Protein AF-A0A673ITE8-F1 (afdb_monomer)

InterPro domains:
  IPR023214 HAD superfamily [G3DSA:3.40.50.1000] (119-229)
  IPR029044 Nucleotide-diphospho-sugar transferases [G3DSA:3.90.550.10] (1-118)
  IPR029044 Nucleotide-diphospho-sugar transferases [SSF53448] (2-114)
  IPR050793 CMP-NeuNAc synthase [PTHR21485] (1-228)

Sequence (258 aa):
HHIREALQMITEQGCDYVFSVVRRHQFRWEEVDKKDCKNPTSLNIDVAHRPRRQDWHGELYENGSFYFSTRTALESSLKQLGKIAYYEMLPEYSVDIDVDIDWPVAEQRVLRFGYFGREENAAVRLFLCKVSGCVTNGQIFTSVSGEDHVAINARDVAGIQMLQRENIEVFLISNVNEPLSKGLLEKVAQLTGCGLQFGEQQNGFEMEQLMKEKKLCWDEVAFMGENVIKTSPGVPPVLHILYVSFIGHTQVRSCSLY

Foldseek 3Di:
DLVVVQVCCVPPVVFQKEFEKEFDADWDWDDDDPVPPDDIDTDPDDPVCGDDPVRDRGDIDGQPLDMDGDPVCVVVVVPDGDHYYYDYDYVLLRADCPDPVSVVVVVVSCVPPFDQDPDPQQAQQEEEEEVAVTQFVNDWDADPVRDTDTDGDPQVLVVLVLCVVVNRAYEYEYEPPHPDDPVVQVVSCVSSVHHYDYHPDLECVVVVVVCVVVVHALSNYAYEDDPSHPYDPPRPDHLYDPDDDDPDDPDPRRTRSD

Solvent-accessible surface area (backbone atoms only — not comparable to full-atom values): 15749 Å² total; per-residue (Å²): 105,63,64,60,56,56,46,42,40,38,78,73,66,63,29,31,34,39,38,33,24,28,71,42,82,75,87,46,64,50,89,64,58,90,83,50,96,59,82,68,49,60,74,76,59,54,82,91,65,67,70,56,75,90,75,47,92,54,46,80,38,78,47,82,70,48,76,47,64,38,70,69,23,54,75,51,71,60,72,62,67,81,39,74,50,74,43,81,45,62,61,81,81,52,68,77,76,88,50,83,81,31,47,67,58,48,51,53,36,42,78,74,71,46,54,69,71,94,57,86,68,56,68,60,43,35,39,39,32,27,39,77,62,59,58,23,83,60,57,74,48,68,44,97,88,69,51,76,42,74,57,68,56,71,67,57,42,52,40,49,46,51,42,45,75,72,65,21,45,46,35,36,39,43,55,75,83,52,89,67,53,69,71,55,52,51,48,52,22,60,76,44,73,35,44,77,44,74,38,87,56,79,49,33,62,64,57,54,48,52,31,61,77,70,70,55,58,64,70,25,34,36,39,33,61,80,97,53,74,49,58,60,95,85,67,74,85,55,48,73,39,92,74,87,80,82,70,98,64,99,66,89,67,77,68,60,87,110

Secondary structure (DSSP, 8-state):
-HHHHHHHHHHTT--SEEEEEEEE-PPPB----TTS--PPPBSS--STT---GGG---EEEEEEEEEEE-HHHHHTTT-S-S-EEEEEEPGGG-----SGGGHHHHHHHHHHHSB--SS-PPPP-EEEEETBTTTB-S--EE-TTS-EE--B-HHHHHHHHHHHHTT-EEEEEEETT-SS-HHHHHHHHHHHT-EEEEESSSBTHHHHHHHHHHT--GGGEEEESSS--BPPTTPPPPEEES-----S-------B--

pLDDT: mean 79.51, std 18.87, range [25.12, 96.69]

Organism: NCBI:txid307959

Radius of gyration: 22.92 Å; Cα contacts (8 Å, |Δi|>4): 372; chains: 1; bounding box: 53×50×67 Å

Nearest PDB structures (foldseek):
  1qwj-assembly2_D  TM=9.224E-01  e=1.583E-12  Mus musculus
  4nav-assembly1_D  TM=8.741E-01  e=6.169E-08  Xanthomonas campestris pv. campestris str. ATCC 33913
  3mn1-assembly1_D  TM=8.551E-01  e=1.764E-07  Pseudomonas savastanoi pv. phaseolicola 1448A
  3mmz-assembly1_D-2  TM=8.660E-01  e=3.941E-07  Streptomyces avermitilis MA-4680 = NBRC 14893
  3mmz-assembly1_A  TM=8.346E-01  e=3.705E-07  Streptomyces avermitilis MA-4680 = NBRC 14893

Mean predicted aligned error: 11.46 Å

Structure (mmCIF, N/CA/C/O backbone):
data_AF-A0A673ITE8-F1
#
_entry.id   AF-A0A673ITE8-F1
#
loop_
_atom_site.group_PDB
_atom_site.id
_atom_site.type_symbol
_atom_site.label_atom_id
_atom_site.label_alt_id
_atom_site.label_comp_id
_atom_site.label_asym_id
_atom_site.label_entity_id
_atom_site.label_seq_id
_atom_site.pdbx_PDB_ins_code
_atom_site.Cartn_x
_atom_site.Cartn_y
_atom_site.Cartn_z
_atom_site.occupancy
_atom_site.B_iso_or_equiv
_atom_site.auth_seq_id
_atom_site.auth_comp_id
_atom_site.auth_asym_id
_atom_site.auth_atom_id
_atom_site.pdbx_PDB_model_num
ATOM 1 N N . HIS A 1 1 ? -5.525 -12.551 -9.963 1.00 76.25 1 HIS A N 1
ATOM 2 C CA . HIS A 1 1 ? -4.831 -13.627 -10.704 1.00 76.25 1 HIS A CA 1
ATOM 3 C C . HIS A 1 1 ? -3.324 -13.427 -10.598 1.00 76.25 1 HIS A C 1
ATOM 5 O O . HIS A 1 1 ? -2.665 -14.379 -10.204 1.00 76.25 1 HIS A O 1
ATOM 11 N N . HIS A 1 2 ? -2.833 -12.189 -10.749 1.00 86.81 2 HIS A N 1
ATOM 12 C CA . HIS A 1 2 ? -1.442 -11.783 -10.489 1.00 86.81 2 HIS A CA 1
ATOM 13 C C . HIS A 1 2 ? -0.826 -12.401 -9.220 1.00 86.81 2 HIS A C 1
ATOM 15 O O . HIS A 1 2 ? 0.139 -13.149 -9.300 1.00 86.81 2 HIS A O 1
ATOM 21 N N . ILE A 1 3 ? -1.459 -12.192 -8.059 1.00 87.12 3 ILE A N 1
ATOM 22 C CA . ILE A 1 3 ? -1.013 -12.722 -6.754 1.00 87.12 3 ILE A CA 1
ATOM 23 C C . ILE A 1 3 ? -0.839 -14.244 -6.757 1.00 87.12 3 ILE A C 1
ATOM 25 O O . ILE A 1 3 ? 0.110 -14.761 -6.179 1.00 87.12 3 ILE A O 1
ATOM 29 N N . ARG A 1 4 ? -1.741 -14.983 -7.412 1.00 87.69 4 ARG A N 1
ATOM 30 C CA . ARG A 1 4 ? -1.665 -16.448 -7.452 1.00 87.69 4 ARG A CA 1
ATOM 31 C C . ARG A 1 4 ? -0.467 -16.907 -8.275 1.00 87.69 4 ARG A C 1
ATOM 33 O O . ARG A 1 4 ? 0.253 -17.795 -7.840 1.00 87.69 4 ARG A O 1
ATOM 40 N N . GLU A 1 5 ? -0.261 -16.303 -9.437 1.00 91.56 5 GLU A N 1
ATOM 41 C CA . GLU A 1 5 ? 0.852 -16.646 -10.325 1.00 91.56 5 GLU A CA 1
ATOM 42 C C . GLU A 1 5 ? 2.196 -16.261 -9.697 1.00 91.56 5 GLU A C 1
ATOM 44 O O . GLU A 1 5 ? 3.121 -17.069 -9.669 1.00 91.56 5 GLU A O 1
ATOM 49 N N . ALA A 1 6 ? 2.284 -15.077 -9.086 1.00 89.38 6 ALA A N 1
ATOM 50 C CA . ALA A 1 6 ? 3.462 -14.668 -8.332 1.00 89.38 6 ALA A CA 1
ATOM 51 C C . ALA A 1 6 ? 3.737 -15.590 -7.128 1.00 89.38 6 ALA A C 1
ATOM 53 O O . ALA A 1 6 ? 4.895 -15.871 -6.818 1.00 89.38 6 ALA A O 1
ATOM 54 N N . LEU A 1 7 ? 2.694 -16.119 -6.476 1.00 89.75 7 LEU A N 1
ATOM 55 C CA . LEU A 1 7 ? 2.853 -17.068 -5.373 1.00 89.75 7 LEU A CA 1
ATOM 56 C C . LEU A 1 7 ? 3.456 -18.384 -5.873 1.00 89.75 7 LEU A C 1
ATOM 58 O O . LEU A 1 7 ? 4.386 -18.892 -5.252 1.00 89.75 7 LEU A O 1
ATOM 62 N N . GLN A 1 8 ? 2.998 -18.886 -7.025 1.00 93.69 8 GLN A N 1
ATOM 63 C CA . GLN A 1 8 ? 3.566 -20.079 -7.664 1.00 93.69 8 GLN A CA 1
ATOM 64 C C . GLN A 1 8 ? 5.053 -19.908 -7.993 1.00 93.69 8 GLN A C 1
ATOM 66 O O . GLN A 1 8 ? 5.827 -20.857 -7.871 1.00 93.69 8 GLN A O 1
ATOM 71 N N . MET A 1 9 ? 5.495 -18.700 -8.353 1.00 93.25 9 MET A N 1
ATOM 72 C CA . MET A 1 9 ? 6.919 -18.432 -8.580 1.00 93.25 9 MET A CA 1
ATOM 73 C C . MET A 1 9 ? 7.763 -18.690 -7.323 1.00 93.25 9 MET A C 1
ATOM 75 O O . MET A 1 9 ? 8.860 -19.238 -7.424 1.00 93.25 9 MET A O 1
ATOM 79 N N . ILE A 1 10 ? 7.250 -18.366 -6.135 1.00 90.69 10 ILE A N 1
ATOM 80 C CA . ILE A 1 10 ? 7.931 -18.692 -4.876 1.00 90.69 10 ILE A CA 1
ATOM 81 C C . ILE A 1 10 ? 7.753 -20.170 -4.518 1.00 90.69 10 ILE A C 1
ATOM 83 O O . ILE A 1 10 ? 8.736 -20.863 -4.265 1.00 90.69 10 ILE A O 1
ATOM 87 N N . THR A 1 11 ? 6.517 -20.673 -4.501 1.00 90.06 11 THR A N 1
ATOM 88 C CA . THR A 1 11 ? 6.212 -21.993 -3.924 1.00 90.06 11 THR A CA 1
ATOM 89 C C . THR A 1 11 ? 6.594 -23.164 -4.823 1.00 90.06 11 THR A C 1
ATOM 91 O O . THR A 1 11 ? 6.929 -24.229 -4.316 1.00 90.06 11 THR A O 1
ATOM 94 N N . GLU A 1 12 ? 6.538 -22.989 -6.144 1.00 93.88 12 GLU A N 1
ATOM 95 C CA . GLU A 1 12 ? 6.768 -24.057 -7.127 1.00 93.88 12 GLU A CA 1
ATOM 96 C C . GLU A 1 12 ? 8.070 -23.846 -7.911 1.00 93.88 12 GLU A C 1
ATOM 98 O O . GLU A 1 12 ? 8.769 -24.809 -8.219 1.00 93.88 12 GLU A O 1
ATOM 103 N N . GLN A 1 13 ? 8.430 -22.593 -8.222 1.00 92.88 13 GLN A N 1
ATOM 104 C CA . GLN A 1 13 ? 9.615 -22.280 -9.039 1.00 92.88 13 GLN A CA 1
ATOM 105 C C . GLN A 1 13 ? 10.866 -21.930 -8.217 1.00 92.88 13 GLN A C 1
ATOM 107 O O . GLN A 1 13 ? 11.908 -21.610 -8.809 1.00 92.88 13 GLN A O 1
ATOM 112 N N . GLY A 1 14 ? 10.769 -21.978 -6.884 1.00 91.19 14 GLY A N 1
ATOM 113 C CA . GLY A 1 14 ? 11.882 -21.781 -5.954 1.00 91.19 14 GLY A CA 1
ATOM 114 C C . GLY A 1 14 ? 12.483 -20.376 -5.979 1.00 91.19 14 GLY A C 1
ATOM 115 O O . GLY A 1 14 ? 13.691 -20.237 -5.802 1.00 91.19 14 GLY A O 1
ATOM 116 N N . CYS A 1 15 ? 11.688 -19.345 -6.280 1.00 93.50 15 CYS A N 1
ATOM 117 C CA . CYS A 1 15 ? 12.135 -17.959 -6.155 1.00 93.50 15 CYS A CA 1
ATOM 118 C C . CYS A 1 15 ? 12.169 -17.532 -4.681 1.00 93.50 15 CYS A C 1
ATOM 120 O O . CYS A 1 15 ? 11.213 -17.758 -3.943 1.00 93.50 15 CYS A O 1
ATOM 122 N N . ASP A 1 16 ? 13.241 -16.854 -4.279 1.00 91.69 16 ASP A N 1
ATOM 123 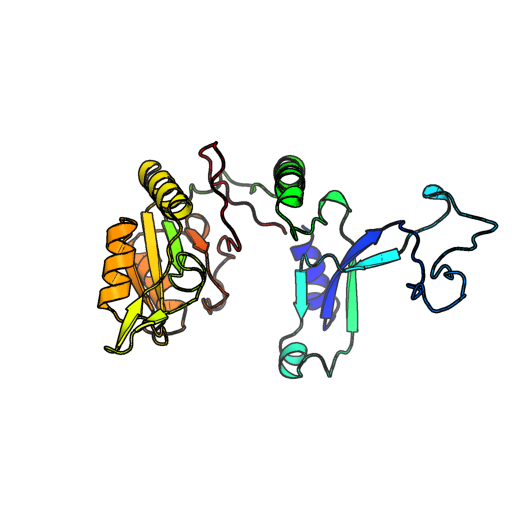C CA . ASP A 1 16 ? 13.395 -16.286 -2.938 1.00 91.69 16 ASP A CA 1
ATOM 124 C C . ASP A 1 16 ? 12.761 -14.903 -2.818 1.00 91.69 16 ASP A C 1
ATOM 126 O O . ASP A 1 16 ? 12.336 -14.517 -1.731 1.00 91.69 16 ASP A O 1
ATOM 130 N N . TYR A 1 17 ? 12.704 -14.166 -3.930 1.00 92.56 17 TYR A N 1
ATOM 131 C CA . TYR A 1 17 ? 12.141 -12.823 -3.997 1.00 92.56 17 TYR A CA 1
ATOM 132 C C . TYR A 1 17 ? 11.457 -12.585 -5.344 1.00 92.56 17 TYR A C 1
ATOM 134 O O . TYR A 1 17 ? 12.057 -12.807 -6.400 1.00 92.56 17 TYR A O 1
ATOM 142 N N . VAL A 1 18 ? 10.202 -12.139 -5.308 1.00 94.75 18 VAL A N 1
ATOM 143 C CA . VAL A 1 18 ? 9.407 -11.798 -6.492 1.00 94.75 18 VAL A CA 1
ATOM 144 C C . VAL A 1 18 ? 8.777 -10.431 -6.293 1.00 94.75 18 VAL A C 1
ATOM 146 O O . VAL A 1 18 ? 8.105 -10.211 -5.291 1.00 94.75 18 VAL A O 1
ATOM 149 N N . PHE A 1 19 ? 8.963 -9.525 -7.247 1.00 93.38 19 PHE A N 1
ATOM 150 C CA . PHE A 1 19 ? 8.387 -8.180 -7.204 1.00 93.38 19 PHE A CA 1
ATOM 151 C C . PHE A 1 19 ? 7.613 -7.874 -8.483 1.00 93.38 19 PHE A C 1
ATOM 153 O O . PHE A 1 19 ? 7.919 -8.395 -9.560 1.00 93.38 19 PHE A O 1
ATOM 160 N N . SER A 1 20 ? 6.574 -7.058 -8.361 1.00 93.75 20 SER A N 1
ATOM 161 C CA . SER A 1 20 ? 5.750 -6.668 -9.495 1.00 93.75 20 SER A CA 1
ATOM 162 C C . SER A 1 20 ? 6.393 -5.531 -10.291 1.00 93.75 20 SER A C 1
ATOM 164 O O . SER A 1 20 ? 6.971 -4.592 -9.739 1.00 93.75 20 SER A O 1
ATOM 166 N N . VAL A 1 21 ? 6.286 -5.613 -11.615 1.00 96.44 21 VAL A N 1
ATOM 167 C CA . VAL A 1 21 ? 6.779 -4.588 -12.538 1.00 96.44 21 VAL A CA 1
ATOM 168 C C . VAL A 1 21 ? 5.738 -4.262 -13.597 1.00 96.44 21 VAL A C 1
ATOM 170 O O . VAL A 1 21 ? 4.887 -5.078 -13.933 1.00 96.44 21 VAL A O 1
ATOM 173 N N . VAL A 1 22 ? 5.846 -3.079 -14.184 1.00 95.81 22 VAL A N 1
ATOM 174 C CA . VAL A 1 22 ? 5.082 -2.636 -15.345 1.00 95.81 22 VAL A CA 1
ATOM 175 C C . VAL A 1 22 ? 6.034 -2.245 -16.466 1.00 95.81 22 VAL A C 1
ATOM 177 O O . VAL A 1 22 ? 7.072 -1.616 -16.250 1.00 95.81 22 VAL A O 1
ATOM 180 N N . ARG A 1 23 ? 5.660 -2.565 -17.701 1.00 96.50 23 ARG A N 1
ATOM 181 C CA . ARG A 1 23 ? 6.419 -2.153 -18.879 1.00 96.50 23 ARG A CA 1
ATOM 182 C C . ARG A 1 23 ? 6.036 -0.748 -19.326 1.00 96.50 23 ARG A C 1
ATOM 184 O O . ARG A 1 23 ? 4.902 -0.477 -19.736 1.00 96.50 23 ARG A O 1
ATOM 191 N N . ARG A 1 24 ? 7.002 0.169 -19.303 1.00 93.94 24 ARG A N 1
ATOM 192 C CA . ARG A 1 24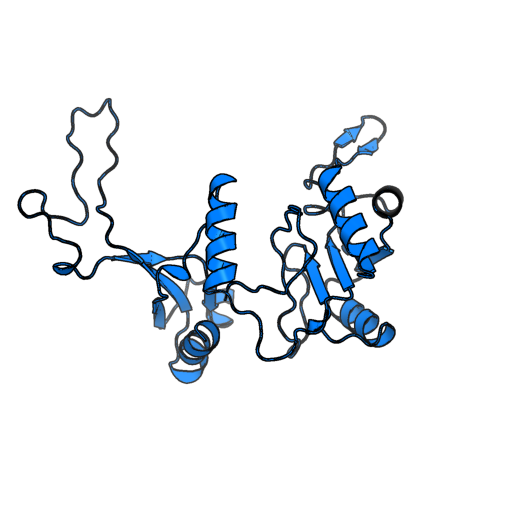 ? 6.844 1.557 -19.760 1.00 93.94 24 ARG A CA 1
ATOM 193 C C . ARG A 1 24 ? 7.725 1.812 -20.975 1.00 93.94 24 ARG A C 1
ATOM 195 O O . ARG A 1 24 ? 8.748 1.176 -21.178 1.00 93.94 24 ARG A O 1
ATOM 202 N N . HIS A 1 25 ? 7.287 2.750 -21.807 1.00 93.75 25 HIS A N 1
ATOM 203 C CA . HIS A 1 25 ? 8.022 3.178 -23.001 1.00 93.75 25 HIS A CA 1
ATOM 204 C C . HIS A 1 25 ? 8.338 4.672 -22.883 1.00 93.75 25 HIS A C 1
ATOM 206 O O . HIS A 1 25 ? 8.006 5.467 -23.761 1.00 93.75 25 HIS A O 1
ATOM 212 N N . GLN A 1 26 ? 8.866 5.059 -21.724 1.00 92.81 26 GLN A N 1
ATOM 213 C CA . GLN A 1 26 ? 9.276 6.426 -21.430 1.00 92.81 26 GLN A CA 1
ATOM 214 C C . GLN A 1 26 ? 10.756 6.594 -21.767 1.00 92.81 26 GLN A C 1
ATOM 216 O O . GLN A 1 26 ? 11.553 5.672 -21.600 1.00 92.81 26 GLN A O 1
ATOM 221 N N . PHE A 1 27 ? 11.121 7.783 -22.233 1.00 94.00 27 PHE A N 1
ATOM 222 C CA . PHE A 1 27 ? 12.511 8.107 -22.524 1.00 94.00 27 PHE A CA 1
ATOM 223 C C . PHE A 1 27 ? 13.151 8.739 -21.304 1.00 94.00 27 PHE A C 1
ATOM 225 O O . PHE A 1 27 ? 12.650 9.733 -20.777 1.00 94.00 27 PHE A O 1
ATOM 232 N N . ARG A 1 28 ? 14.243 8.133 -20.853 1.00 94.44 28 ARG A N 1
ATOM 233 C CA . ARG A 1 28 ? 14.966 8.546 -19.660 1.00 94.44 28 ARG A CA 1
ATOM 234 C C . ARG A 1 28 ? 16.102 9.473 -20.059 1.00 94.44 28 ARG A C 1
ATOM 236 O O . ARG A 1 28 ? 16.843 9.181 -20.997 1.00 94.44 28 ARG A O 1
ATOM 243 N N . TRP A 1 29 ? 16.243 10.560 -19.319 1.00 95.06 29 TRP A N 1
ATOM 244 C CA . TRP A 1 29 ? 17.286 11.555 -19.515 1.00 95.06 29 TRP A CA 1
ATOM 245 C C . TRP A 1 29 ? 18.016 11.781 -18.201 1.00 95.06 29 TRP A C 1
ATOM 247 O O . TRP A 1 29 ? 17.421 11.675 -17.130 1.00 95.06 29 TRP A O 1
ATOM 257 N N . GLU A 1 30 ? 19.306 12.058 -18.300 1.00 94.56 30 GLU A N 1
ATOM 258 C CA . GLU A 1 30 ? 20.125 12.506 -17.185 1.00 94.56 30 GLU A CA 1
ATOM 259 C C . GLU A 1 30 ? 19.622 13.862 -16.671 1.00 94.56 30 GLU A C 1
ATOM 261 O O . GLU A 1 30 ? 19.329 14.769 -17.455 1.00 94.56 30 GLU A O 1
ATOM 266 N N . GLU A 1 31 ? 19.540 14.001 -15.351 1.00 94.06 31 GLU A N 1
ATOM 267 C CA . GLU A 1 31 ? 19.317 15.292 -14.711 1.00 94.06 31 GLU A CA 1
ATOM 268 C C . GLU A 1 31 ? 20.611 16.114 -14.759 1.00 94.06 31 GLU A C 1
ATOM 270 O O . GLU A 1 31 ? 21.683 15.621 -14.412 1.00 94.06 31 GLU A O 1
ATOM 275 N N . VAL A 1 32 ? 20.519 17.369 -15.196 1.00 92.88 32 VAL A N 1
ATOM 276 C CA . VAL A 1 32 ? 21.661 18.288 -15.272 1.00 92.88 32 VAL A CA 1
ATOM 277 C C . VAL A 1 32 ? 21.381 19.529 -14.430 1.00 92.88 32 VAL A C 1
ATOM 279 O O . VAL A 1 32 ? 20.303 20.122 -14.534 1.00 92.88 32 VAL A O 1
ATOM 282 N N . ASP A 1 33 ? 22.344 19.937 -13.597 1.00 90.69 33 ASP A N 1
ATOM 283 C CA . ASP A 1 33 ? 22.265 21.229 -12.911 1.00 90.69 33 ASP A CA 1
ATOM 284 C C . ASP A 1 33 ? 22.363 22.336 -13.968 1.00 90.69 33 ASP A C 1
ATOM 286 O O . ASP A 1 33 ? 23.207 22.297 -14.858 1.00 90.69 33 ASP A O 1
ATOM 290 N N . LYS A 1 34 ? 21.524 23.368 -13.858 1.00 84.19 34 LYS A N 1
ATOM 291 C CA . LYS A 1 34 ? 21.576 24.546 -14.737 1.00 84.19 34 LYS A CA 1
ATOM 292 C C . LYS A 1 34 ? 22.932 25.260 -14.698 1.00 84.19 34 LYS A C 1
ATOM 294 O O . LYS A 1 34 ? 23.230 26.030 -15.607 1.00 84.19 34 LYS A O 1
ATOM 299 N N . LYS A 1 35 ? 23.710 25.068 -13.630 1.00 88.56 35 LYS A N 1
ATOM 300 C CA . LYS A 1 35 ? 25.072 25.601 -13.482 1.00 88.56 35 LYS A CA 1
ATOM 301 C C . LYS A 1 35 ? 26.104 24.797 -14.261 1.00 88.56 35 LYS A C 1
ATOM 303 O O . LYS A 1 35 ? 27.119 25.361 -14.665 1.00 88.56 35 LYS A O 1
ATOM 308 N N . ASP A 1 36 ? 25.844 23.514 -14.478 1.00 79.56 36 ASP A N 1
ATOM 309 C CA . ASP A 1 36 ? 26.671 22.690 -15.335 1.00 79.56 36 ASP A CA 1
ATOM 310 C C . ASP A 1 36 ? 26.283 23.005 -16.779 1.00 79.56 36 ASP A C 1
ATOM 312 O O . ASP A 1 36 ? 25.188 22.693 -17.238 1.00 79.56 36 ASP A O 1
ATOM 316 N N . CYS A 1 37 ? 27.178 23.659 -17.523 1.00 82.88 37 CYS A N 1
ATOM 317 C CA . CYS A 1 37 ? 27.020 23.947 -18.954 1.00 82.88 37 CYS A CA 1
ATOM 318 C C . CYS A 1 37 ? 27.101 22.663 -19.812 1.00 82.88 37 CYS A C 1
ATOM 320 O O . CYS A 1 37 ? 27.844 22.604 -20.793 1.00 82.88 37 CYS A O 1
ATOM 322 N N . LYS A 1 38 ? 26.382 21.608 -19.420 1.00 90.56 38 LYS A N 1
ATOM 323 C CA . LYS A 1 38 ? 26.354 20.283 -20.033 1.00 90.56 38 LYS A CA 1
ATOM 324 C C . LYS A 1 38 ? 24.960 20.022 -20.603 1.00 90.56 38 LYS A C 1
ATOM 326 O O . LYS A 1 38 ? 23.948 20.303 -19.970 1.00 90.56 38 LYS A O 1
ATOM 331 N N . ASN A 1 39 ? 24.911 19.434 -21.795 1.00 89.94 39 ASN A N 1
ATOM 332 C CA . ASN A 1 39 ? 23.661 18.933 -22.362 1.00 89.94 39 ASN A CA 1
ATOM 333 C C . ASN A 1 39 ? 23.250 17.618 -21.672 1.00 89.94 39 ASN A C 1
ATOM 335 O O . ASN A 1 39 ? 24.124 16.776 -21.436 1.00 89.94 39 ASN A O 1
ATOM 339 N N . PRO A 1 40 ? 21.951 17.397 -21.395 1.00 92.50 40 PRO A N 1
ATOM 340 C CA . PRO A 1 40 ? 21.485 16.135 -20.833 1.00 92.50 40 PRO A CA 1
ATOM 341 C C . PRO A 1 40 ? 21.724 14.991 -21.819 1.00 92.50 40 PRO A C 1
ATOM 343 O O . PRO A 1 40 ? 21.541 15.140 -23.031 1.00 92.50 40 PRO A O 1
ATOM 346 N N . THR A 1 41 ? 22.120 13.837 -21.292 1.00 93.12 41 THR A N 1
ATOM 347 C CA . THR A 1 41 ? 22.298 12.616 -22.081 1.00 93.12 41 THR A CA 1
ATOM 348 C C . THR A 1 41 ? 21.089 11.701 -21.923 1.00 93.12 41 THR A C 1
ATOM 350 O O . THR A 1 41 ? 20.492 11.615 -20.849 1.00 93.12 41 THR A O 1
ATOM 353 N N . SER A 1 42 ? 20.673 11.044 -23.007 1.00 93.88 42 SER A N 1
ATOM 354 C CA . SER A 1 42 ? 19.623 10.031 -22.942 1.00 93.88 42 SER A CA 1
ATOM 355 C C . SER A 1 42 ? 20.179 8.736 -22.356 1.00 93.88 42 SER A C 1
ATOM 357 O O . SER A 1 42 ? 21.271 8.299 -22.708 1.00 93.88 42 SER A O 1
ATOM 359 N N . LEU A 1 43 ? 19.410 8.099 -21.475 1.00 93.31 43 LEU A N 1
ATOM 360 C CA . LEU A 1 43 ? 19.817 6.858 -20.810 1.00 93.31 43 LEU A CA 1
ATOM 361 C C . LEU A 1 43 ? 19.391 5.604 -21.583 1.00 93.31 43 LEU A C 1
ATOM 363 O O . LEU A 1 43 ? 20.028 4.566 -21.445 1.00 93.31 43 LEU A O 1
ATOM 367 N N . ASN A 1 44 ? 18.317 5.681 -22.374 1.00 92.81 44 ASN A N 1
ATOM 368 C CA . ASN A 1 44 ? 17.707 4.505 -23.006 1.00 92.81 44 ASN A CA 1
ATOM 369 C C . ASN A 1 44 ? 17.298 4.704 -24.476 1.00 92.81 44 ASN A C 1
ATOM 371 O O . ASN A 1 44 ? 16.581 3.871 -25.029 1.00 92.81 44 ASN A O 1
ATOM 375 N N . ILE A 1 45 ? 17.752 5.785 -25.123 1.00 92.12 45 ILE A N 1
ATOM 376 C CA . ILE A 1 45 ? 17.521 6.019 -26.556 1.00 92.12 45 ILE A CA 1
ATOM 377 C C . ILE A 1 45 ? 18.740 6.556 -27.282 1.00 92.12 45 ILE A C 1
ATOM 379 O O . ILE A 1 45 ? 19.508 7.343 -26.732 1.00 92.12 45 ILE A O 1
ATOM 383 N N . ASP A 1 46 ? 18.823 6.210 -28.564 1.00 90.69 46 ASP A N 1
ATOM 384 C CA . ASP A 1 46 ? 19.541 7.003 -29.552 1.00 90.69 46 ASP A CA 1
ATOM 385 C C . ASP A 1 46 ? 18.649 8.173 -29.997 1.00 90.69 46 ASP A C 1
ATOM 387 O O . ASP A 1 46 ? 17.558 7.982 -30.539 1.00 90.69 46 ASP A O 1
ATOM 391 N N . VAL A 1 47 ? 19.112 9.399 -29.753 1.00 90.25 47 VAL A N 1
ATOM 392 C CA . VAL A 1 47 ? 18.389 10.630 -30.101 1.00 90.25 47 VAL A CA 1
ATOM 393 C C . VAL A 1 47 ? 18.258 10.793 -31.616 1.00 90.25 47 VAL A C 1
ATOM 395 O O . VAL A 1 47 ? 17.237 11.296 -32.086 1.00 90.25 47 VAL A O 1
ATOM 398 N N . ALA A 1 48 ? 19.255 10.345 -32.385 1.00 92.94 48 ALA A N 1
ATOM 399 C CA . ALA A 1 48 ? 19.238 10.443 -33.843 1.00 92.94 48 ALA A CA 1
ATOM 400 C C . ALA A 1 48 ? 18.218 9.481 -34.472 1.00 92.94 48 ALA A C 1
ATOM 402 O O . ALA A 1 48 ? 17.648 9.780 -35.520 1.00 92.94 48 ALA A O 1
ATOM 403 N N . HIS A 1 49 ? 17.936 8.361 -33.802 1.00 91.69 49 HIS A N 1
ATOM 404 C CA . HIS A 1 49 ? 17.028 7.318 -34.274 1.00 91.69 49 HIS A CA 1
ATOM 405 C C . HIS A 1 49 ? 15.968 6.997 -33.222 1.00 91.69 49 HIS A C 1
ATOM 407 O O . HIS A 1 49 ? 15.824 5.855 -32.786 1.00 91.69 49 HIS A O 1
ATOM 413 N N . ARG A 1 50 ? 15.212 8.020 -32.807 1.00 91.88 50 ARG A N 1
ATOM 414 C CA . ARG A 1 50 ? 14.167 7.878 -31.786 1.00 91.88 50 ARG A CA 1
ATOM 415 C C . ARG A 1 50 ? 13.135 6.816 -32.210 1.00 91.88 50 ARG A C 1
ATOM 417 O O . ARG A 1 50 ? 12.364 7.075 -33.140 1.00 91.88 50 ARG A O 1
ATOM 424 N N . PRO A 1 51 ? 13.056 5.661 -31.522 1.00 91.06 51 PRO A N 1
ATOM 425 C CA . PRO A 1 51 ? 12.161 4.583 -31.924 1.00 91.06 51 PRO A CA 1
ATOM 426 C C . PRO A 1 51 ? 10.698 4.962 -31.668 1.00 91.06 51 PRO A C 1
ATOM 428 O O . PRO A 1 51 ? 10.378 5.677 -30.709 1.00 91.06 51 PRO A O 1
ATOM 431 N N . ARG A 1 52 ? 9.776 4.466 -32.504 1.00 91.50 52 ARG A N 1
ATOM 432 C CA . ARG A 1 52 ? 8.350 4.481 -32.145 1.00 91.50 52 ARG A CA 1
ATOM 433 C C . ARG A 1 52 ? 8.113 3.438 -31.059 1.00 91.50 52 ARG A C 1
ATOM 435 O O . ARG A 1 52 ? 8.893 2.506 -30.888 1.00 91.50 52 ARG A O 1
ATOM 442 N N . ARG A 1 53 ? 6.981 3.546 -30.364 1.00 88.38 53 ARG A N 1
ATOM 443 C CA . ARG A 1 53 ? 6.606 2.586 -29.317 1.00 88.38 53 ARG A CA 1
ATOM 444 C C . ARG A 1 53 ? 6.572 1.140 -29.828 1.00 88.38 53 ARG A C 1
ATOM 446 O O . ARG A 1 53 ? 6.900 0.238 -29.081 1.00 88.38 53 ARG A O 1
ATOM 453 N N . GLN A 1 54 ? 6.172 0.925 -31.080 1.00 93.31 54 GLN A N 1
ATOM 454 C CA . GLN A 1 54 ? 6.093 -0.406 -31.687 1.00 93.31 54 GLN A CA 1
ATOM 455 C C . GLN A 1 54 ? 7.468 -0.995 -32.025 1.00 93.31 54 GLN A C 1
ATOM 457 O O . GLN A 1 54 ? 7.585 -2.207 -32.165 1.00 93.31 54 GLN A O 1
ATOM 462 N N . ASP A 1 55 ? 8.488 -0.146 -32.156 1.00 91.88 55 ASP A N 1
ATOM 463 C CA . ASP A 1 55 ? 9.832 -0.543 -32.579 1.00 91.88 55 ASP A CA 1
ATOM 464 C C . ASP A 1 55 ? 10.746 -0.850 -31.372 1.00 91.88 55 ASP A C 1
ATOM 466 O O . ASP A 1 55 ? 11.925 -1.148 -31.544 1.00 91.88 55 ASP A O 1
ATOM 470 N N . TRP A 1 56 ? 10.223 -0.759 -30.142 1.00 90.69 56 TRP A N 1
ATOM 471 C CA . TRP A 1 56 ? 10.980 -0.940 -28.905 1.00 90.69 56 TRP A CA 1
ATOM 472 C C . TRP A 1 56 ? 10.154 -1.667 -27.841 1.00 90.69 56 TRP A C 1
ATOM 474 O O . TRP A 1 56 ? 9.013 -1.308 -27.578 1.00 90.69 56 TRP A O 1
ATOM 484 N N . HIS A 1 57 ? 10.760 -2.653 -27.176 1.00 90.88 57 HIS A N 1
ATOM 485 C CA . HIS A 1 57 ? 10.113 -3.453 -26.131 1.00 90.88 57 HIS A CA 1
ATOM 486 C C . HIS A 1 57 ? 9.859 -2.706 -24.808 1.00 90.88 57 HIS A C 1
ATOM 488 O O . HIS A 1 57 ? 9.261 -3.283 -23.903 1.00 90.88 57 HIS A O 1
ATOM 494 N N . GLY A 1 58 ? 10.313 -1.463 -24.648 1.00 93.44 58 GLY A N 1
ATOM 495 C CA . GLY A 1 58 ? 10.174 -0.732 -23.388 1.00 93.44 58 GLY A CA 1
ATOM 496 C C . GLY A 1 58 ? 11.109 -1.232 -22.279 1.00 93.44 58 GLY A C 1
ATOM 497 O O . GLY A 1 58 ? 11.894 -2.163 -22.456 1.00 93.44 58 GLY A O 1
ATOM 498 N N . GLU A 1 59 ? 10.988 -0.610 -21.113 1.00 95.38 59 GLU A N 1
ATOM 499 C CA . GLU A 1 59 ? 11.713 -0.941 -19.884 1.00 95.38 59 GLU A CA 1
ATOM 500 C C . GLU A 1 59 ? 10.742 -1.363 -18.779 1.00 95.38 59 GLU A C 1
ATOM 502 O O . GLU A 1 59 ? 9.573 -0.965 -18.771 1.00 95.38 59 GLU A O 1
ATOM 507 N N . LEU A 1 60 ? 11.236 -2.183 -17.852 1.00 96.62 60 LEU A N 1
ATOM 508 C CA . LEU A 1 60 ? 10.493 -2.630 -16.679 1.00 96.62 60 LEU A CA 1
ATOM 509 C C . LEU A 1 60 ? 10.706 -1.651 -15.527 1.00 96.62 60 LEU A C 1
ATOM 511 O O . LEU A 1 60 ? 11.840 -1.313 -15.199 1.00 96.62 60 LEU A O 1
ATOM 515 N N . TYR A 1 61 ? 9.605 -1.233 -14.918 1.00 94.81 61 TYR A N 1
ATOM 516 C CA . TYR A 1 61 ? 9.577 -0.369 -13.747 1.00 94.81 61 TYR A CA 1
ATOM 517 C C . TYR A 1 61 ? 8.849 -1.100 -12.637 1.00 94.81 61 TYR A C 1
ATOM 519 O O . TYR A 1 61 ? 7.765 -1.624 -12.872 1.00 94.81 61 TYR A O 1
ATOM 527 N N . GLU A 1 62 ? 9.422 -1.131 -11.443 1.00 93.31 62 GLU A N 1
ATOM 528 C CA . GLU A 1 62 ? 8.687 -1.576 -10.264 1.00 93.31 62 GLU A CA 1
ATOM 529 C C . GLU A 1 62 ? 7.429 -0.714 -10.091 1.00 93.31 62 GLU A C 1
ATOM 531 O O . GLU A 1 62 ? 7.473 0.494 -10.318 1.00 93.31 62 GLU A O 1
ATOM 536 N N . ASN A 1 63 ? 6.296 -1.339 -9.772 1.00 88.19 63 ASN A N 1
ATOM 537 C CA . ASN A 1 63 ? 5.000 -0.654 -9.677 1.00 88.19 63 ASN A CA 1
ATOM 538 C C . ASN A 1 63 ? 4.346 -0.771 -8.293 1.00 88.19 63 ASN A C 1
ATOM 540 O O . ASN A 1 63 ? 3.149 -0.523 -8.174 1.00 88.19 63 ASN A O 1
ATOM 544 N N . GLY A 1 64 ? 5.086 -1.249 -7.289 1.00 85.50 64 GLY A N 1
ATOM 545 C CA . GLY A 1 64 ? 4.645 -1.283 -5.892 1.00 85.50 64 GLY A CA 1
ATOM 546 C C . GLY A 1 64 ? 3.436 -2.171 -5.580 1.00 85.50 64 GLY A C 1
ATOM 547 O O . GLY A 1 64 ? 2.971 -2.163 -4.445 1.00 85.50 64 GLY A O 1
ATOM 548 N N . SER A 1 65 ? 2.909 -2.933 -6.545 1.00 85.88 65 SER A N 1
ATOM 549 C CA . SER A 1 65 ? 1.670 -3.696 -6.347 1.00 85.88 65 SER A CA 1
ATOM 550 C C . SER A 1 65 ? 1.845 -4.865 -5.380 1.00 85.88 65 SER A C 1
ATOM 552 O O . SER A 1 65 ? 0.979 -5.091 -4.539 1.00 85.88 65 SER A O 1
ATOM 554 N N . PHE A 1 66 ? 2.950 -5.612 -5.467 1.00 85.88 66 PHE A N 1
ATOM 555 C CA . PHE A 1 66 ? 3.283 -6.630 -4.472 1.00 85.88 66 PHE A CA 1
ATOM 556 C C . PHE A 1 66 ? 4.767 -7.000 -4.455 1.00 85.88 66 PHE A C 1
ATOM 558 O O . PHE A 1 66 ? 5.491 -6.894 -5.447 1.00 85.88 66 PHE A O 1
ATOM 565 N N . TYR A 1 67 ? 5.166 -7.553 -3.309 1.00 88.88 67 TYR A N 1
ATOM 566 C CA . TYR A 1 67 ? 6.469 -8.156 -3.075 1.00 88.88 67 TYR A CA 1
ATOM 567 C C . TYR A 1 67 ? 6.272 -9.461 -2.318 1.00 88.88 67 TYR A C 1
ATOM 569 O O . TYR A 1 67 ? 5.652 -9.485 -1.253 1.00 88.88 67 TYR A O 1
ATOM 577 N N . PHE A 1 68 ? 6.824 -10.544 -2.844 1.00 88.94 68 PHE A N 1
ATOM 578 C CA . PHE A 1 68 ? 6.913 -11.814 -2.148 1.00 88.94 68 PHE A CA 1
ATOM 579 C C . PHE A 1 68 ? 8.357 -12.121 -1.812 1.00 88.94 68 PHE A C 1
ATOM 581 O O . PHE A 1 68 ? 9.261 -11.917 -2.616 1.00 88.94 68 PHE A O 1
ATOM 588 N N . SER A 1 69 ? 8.555 -12.633 -0.605 1.00 87.50 69 SER A N 1
ATOM 589 C CA . SER A 1 69 ? 9.853 -13.053 -0.108 1.00 87.50 69 SER A CA 1
ATOM 590 C C . SER A 1 69 ? 9.687 -14.324 0.705 1.00 87.50 69 SER A C 1
ATOM 592 O O . SER A 1 69 ? 8.685 -14.492 1.410 1.00 87.50 69 SER A O 1
ATOM 594 N N . THR A 1 70 ? 10.661 -15.224 0.628 1.00 86.06 70 THR A N 1
ATOM 595 C CA . THR A 1 70 ? 10.725 -16.333 1.578 1.00 86.06 70 THR A CA 1
ATOM 596 C C . THR A 1 70 ? 11.042 -15.796 2.971 1.00 86.06 70 THR A C 1
ATOM 598 O O . THR A 1 70 ? 11.701 -14.769 3.150 1.00 86.06 70 THR A O 1
ATOM 601 N N . ARG A 1 71 ? 10.591 -16.513 4.004 1.00 84.00 71 ARG A N 1
ATOM 602 C CA . ARG A 1 71 ? 10.866 -16.132 5.395 1.00 84.00 71 ARG A CA 1
ATOM 60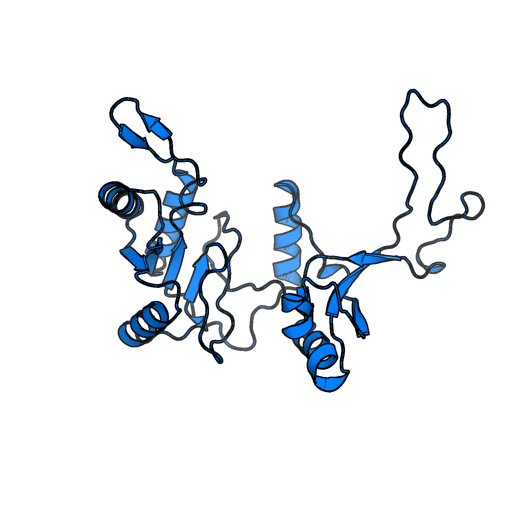3 C C . ARG A 1 71 ? 12.367 -15.978 5.652 1.00 84.00 71 ARG A C 1
ATOM 605 O O . ARG A 1 71 ? 12.789 -14.987 6.235 1.00 84.00 71 ARG A O 1
ATOM 612 N N . THR A 1 72 ? 13.157 -16.937 5.176 1.00 83.69 72 THR A N 1
ATOM 613 C CA . THR A 1 72 ? 14.615 -16.951 5.328 1.00 83.69 72 THR A CA 1
ATOM 614 C C . THR A 1 72 ? 15.267 -15.741 4.660 1.00 83.69 72 THR A C 1
ATOM 616 O O . THR A 1 72 ? 16.124 -15.096 5.266 1.00 83.69 72 THR A O 1
ATOM 619 N N . ALA A 1 73 ? 14.825 -15.378 3.450 1.00 83.81 73 ALA A N 1
ATOM 620 C CA . ALA A 1 73 ? 15.299 -14.180 2.766 1.00 83.81 73 ALA A CA 1
ATOM 621 C C . ALA A 1 73 ? 14.998 -12.916 3.584 1.00 83.81 73 ALA A C 1
ATOM 623 O O . ALA A 1 73 ? 15.896 -12.100 3.804 1.00 83.81 73 ALA A O 1
ATOM 624 N N . LEU A 1 74 ? 13.774 -12.776 4.100 1.00 81.00 74 LEU A N 1
ATOM 625 C CA . LEU A 1 74 ? 13.379 -11.627 4.914 1.00 81.00 74 LEU A CA 1
ATOM 626 C C . LEU A 1 74 ? 14.157 -11.543 6.240 1.00 81.00 74 LEU A C 1
ATOM 628 O O . LEU A 1 74 ? 14.645 -10.472 6.593 1.00 81.00 74 LEU A O 1
ATOM 632 N N . GLU A 1 75 ? 14.338 -12.663 6.944 1.00 81.50 75 GLU A N 1
ATOM 633 C CA . GLU A 1 75 ? 15.114 -12.741 8.194 1.00 81.50 75 GLU A CA 1
ATOM 634 C C . GLU A 1 75 ? 16.593 -12.379 7.974 1.00 81.50 75 GLU A C 1
ATOM 636 O O . GLU A 1 75 ? 17.219 -11.752 8.829 1.00 81.50 75 GLU A O 1
ATOM 641 N N . SER A 1 76 ? 17.137 -12.663 6.786 1.00 82.88 76 SER A N 1
ATOM 642 C CA . SER A 1 76 ? 18.475 -12.213 6.375 1.00 82.88 76 SER A CA 1
ATOM 643 C C . SER A 1 76 ? 18.544 -10.729 5.972 1.00 82.88 76 SER A C 1
ATOM 645 O O . SER A 1 76 ? 19.584 -10.264 5.500 1.00 82.88 76 SER A O 1
ATOM 647 N N . SER A 1 77 ? 17.454 -9.968 6.135 1.00 84.19 77 SER A N 1
ATOM 648 C CA . SER A 1 77 ? 17.306 -8.596 5.626 1.00 84.19 77 SER A CA 1
ATOM 649 C C . SER A 1 77 ? 17.509 -8.499 4.109 1.00 84.19 77 SER A C 1
ATOM 651 O O . SER A 1 77 ? 18.125 -7.549 3.630 1.00 84.19 77 SER A O 1
ATOM 653 N N . LEU A 1 78 ? 17.055 -9.514 3.362 1.00 84.50 78 LEU A N 1
ATOM 654 C CA . LEU A 1 78 ? 17.218 -9.647 1.907 1.00 84.50 78 LEU A CA 1
ATOM 655 C C . LEU A 1 78 ? 18.686 -9.629 1.434 1.00 84.50 78 LEU A C 1
ATOM 657 O O . LEU A 1 78 ? 18.963 -9.397 0.261 1.00 84.50 78 LEU A O 1
ATOM 661 N N . LYS A 1 79 ? 19.649 -9.881 2.330 1.00 81.44 79 LYS A N 1
ATOM 662 C CA . LYS A 1 79 ? 21.081 -9.924 1.983 1.00 81.44 79 LYS A CA 1
ATOM 663 C C . LYS A 1 79 ? 21.478 -11.244 1.333 1.00 81.44 79 LYS A C 1
ATOM 665 O O . LYS A 1 79 ? 22.483 -11.299 0.631 1.00 81.44 79 LYS A O 1
ATOM 670 N N . GLN A 1 80 ? 20.719 -12.305 1.598 1.00 79.56 80 GLN A N 1
ATOM 671 C CA . GLN A 1 80 ? 20.938 -13.634 1.042 1.00 79.56 80 GLN A CA 1
ATOM 672 C C . GLN A 1 80 ? 19.738 -14.006 0.177 1.00 79.56 80 GLN A C 1
ATOM 674 O O . GLN A 1 80 ? 18.792 -14.640 0.635 1.00 79.56 80 GLN A O 1
ATOM 679 N N . LEU A 1 81 ? 19.781 -13.559 -1.075 1.00 85.69 81 LEU A N 1
ATOM 680 C CA . LEU A 1 81 ? 18.810 -13.921 -2.099 1.00 85.69 81 LEU A CA 1
ATOM 681 C C . LEU A 1 81 ? 19.473 -14.900 -3.061 1.00 85.69 81 LEU A C 1
ATOM 683 O O . LEU A 1 81 ? 20.526 -14.597 -3.621 1.00 85.69 81 LEU A O 1
ATOM 687 N N . GLY A 1 82 ? 18.867 -16.068 -3.248 1.00 87.62 82 GLY A N 1
ATOM 688 C CA . GLY A 1 82 ? 19.220 -16.977 -4.325 1.00 87.62 82 GLY A CA 1
ATOM 689 C C . GLY A 1 82 ? 18.558 -16.513 -5.614 1.00 87.62 82 GLY A C 1
ATOM 690 O O . GLY A 1 82 ? 19.145 -15.765 -6.395 1.00 87.62 82 GLY A O 1
ATOM 691 N N . LYS A 1 83 ? 17.321 -16.954 -5.857 1.00 94.38 83 LYS A N 1
ATOM 692 C CA . LYS A 1 83 ? 16.621 -16.672 -7.118 1.00 94.38 83 LYS A CA 1
ATOM 693 C C . LYS A 1 83 ? 15.674 -15.481 -6.986 1.00 94.38 83 LYS A C 1
ATOM 695 O O . LYS A 1 83 ? 14.683 -15.544 -6.264 1.00 94.38 83 LYS A O 1
ATOM 700 N N . ILE A 1 84 ? 15.956 -14.425 -7.745 1.00 95.56 84 ILE A N 1
ATOM 701 C CA . ILE A 1 84 ? 15.113 -13.231 -7.857 1.00 95.56 84 ILE A CA 1
ATOM 702 C C . ILE A 1 84 ? 14.362 -13.276 -9.189 1.00 95.56 84 ILE A C 1
ATOM 704 O O . ILE A 1 84 ? 14.955 -13.583 -10.225 1.00 95.56 84 ILE A O 1
ATOM 708 N N . ALA A 1 85 ? 13.072 -12.955 -9.175 1.00 96.69 85 ALA A N 1
ATOM 709 C CA . ALA A 1 85 ? 12.265 -12.838 -10.383 1.00 96.69 85 ALA A CA 1
ATOM 710 C C . ALA A 1 85 ? 11.320 -11.630 -10.310 1.00 96.69 85 ALA A C 1
ATOM 712 O O . ALA A 1 85 ? 11.077 -11.085 -9.238 1.00 96.69 85 ALA A O 1
ATOM 713 N N . TYR A 1 86 ? 10.782 -11.217 -11.454 1.00 96.62 86 TYR A N 1
ATOM 714 C CA . TYR A 1 86 ? 9.742 -10.194 -11.523 1.00 96.62 86 TYR A CA 1
ATOM 715 C C . TYR A 1 86 ? 8.462 -10.776 -12.118 1.00 96.62 86 TYR A C 1
ATOM 717 O O . TYR A 1 86 ? 8.515 -11.709 -12.922 1.00 96.62 86 TYR A O 1
ATOM 725 N N . TYR A 1 87 ? 7.324 -10.196 -11.754 1.00 96.12 87 TYR A N 1
ATOM 726 C CA . TYR A 1 87 ? 6.036 -10.471 -12.381 1.00 96.12 87 TYR A CA 1
ATOM 727 C C . TYR A 1 87 ? 5.566 -9.224 -13.132 1.00 96.12 87 TYR A C 1
ATOM 729 O O . TYR A 1 87 ? 5.337 -8.178 -12.525 1.00 96.12 87 TYR A O 1
ATOM 737 N N . GLU A 1 88 ? 5.454 -9.315 -14.457 1.00 96.50 88 GLU A N 1
ATOM 738 C CA . GLU A 1 88 ? 5.017 -8.190 -15.285 1.00 96.50 88 GLU A CA 1
ATOM 739 C C . GLU A 1 88 ? 3.489 -8.067 -15.284 1.00 96.50 88 GLU A C 1
ATOM 741 O O . GLU A 1 88 ? 2.777 -8.967 -15.724 1.00 96.50 88 GLU A O 1
ATOM 746 N N . MET A 1 89 ? 2.992 -6.925 -14.814 1.00 93.19 89 MET A N 1
ATOM 747 C CA . MET A 1 89 ? 1.584 -6.549 -14.822 1.00 93.19 89 MET A CA 1
ATOM 748 C C . MET A 1 89 ? 1.278 -5.619 -15.996 1.00 93.19 89 MET A C 1
ATOM 750 O O . MET A 1 89 ? 2.112 -4.809 -16.422 1.00 93.19 89 MET A O 1
ATOM 754 N N . LEU A 1 90 ? 0.041 -5.691 -16.495 1.00 92.31 90 LEU A N 1
ATOM 755 C CA . LEU A 1 90 ? -0.422 -4.759 -17.519 1.00 92.31 90 LEU A CA 1
ATOM 756 C C . LEU A 1 90 ? -0.504 -3.318 -16.971 1.00 92.31 90 LEU A C 1
ATOM 758 O O . LEU A 1 90 ? -0.783 -3.122 -15.783 1.00 92.31 90 LEU A O 1
ATOM 762 N N . PRO A 1 91 ? -0.289 -2.287 -17.814 1.00 89.75 91 PRO A N 1
ATOM 763 C CA . PRO A 1 91 ? -0.222 -0.896 -17.367 1.00 89.75 91 PRO A CA 1
ATOM 764 C C . PRO A 1 91 ? -1.465 -0.373 -16.647 1.00 89.75 91 PRO A C 1
ATOM 766 O O . PRO A 1 91 ? -1.335 0.513 -15.803 1.00 89.75 91 PRO A O 1
ATOM 769 N N . GLU A 1 92 ? -2.650 -0.892 -16.965 1.00 87.94 92 GLU A N 1
ATOM 770 C CA . GLU A 1 92 ? -3.910 -0.549 -16.304 1.00 87.94 92 GLU A CA 1
ATOM 771 C C . GLU A 1 92 ? -3.888 -0.834 -14.799 1.00 87.94 92 GLU A C 1
ATOM 773 O O . GLU A 1 92 ? -4.455 -0.048 -14.039 1.00 87.94 92 GLU A O 1
ATOM 778 N N . TYR A 1 93 ? -3.152 -1.864 -14.369 1.00 85.38 93 TYR A N 1
ATOM 779 C CA . TYR A 1 93 ? -3.002 -2.262 -12.967 1.00 85.38 93 TYR A CA 1
ATOM 780 C C . TYR A 1 93 ? -1.891 -1.506 -12.222 1.00 85.38 93 TYR A C 1
ATOM 782 O O . TYR A 1 93 ? -1.693 -1.729 -11.036 1.00 85.38 93 TYR A O 1
ATOM 790 N N . SER A 1 94 ? -1.158 -0.611 -12.895 1.00 87.81 94 SER A N 1
ATOM 791 C CA . SER A 1 94 ? -0.080 0.185 -12.290 1.00 87.81 94 SER A CA 1
ATOM 792 C C . SER A 1 94 ? -0.488 1.653 -12.166 1.00 87.81 94 SER A C 1
ATOM 794 O O . SER A 1 94 ? -0.432 2.411 -13.151 1.00 87.81 94 SER A O 1
ATOM 796 N N . VAL A 1 95 ? -0.906 2.029 -10.956 1.00 85.12 95 VAL A N 1
ATOM 797 C CA . VAL A 1 95 ? -1.265 3.392 -10.540 1.00 85.12 95 VAL A CA 1
ATOM 798 C C . VAL A 1 95 ? -0.560 3.712 -9.239 1.00 85.12 95 VAL A C 1
ATOM 800 O O . VAL A 1 95 ? -0.789 3.015 -8.255 1.00 85.12 95 VAL A O 1
ATOM 803 N N . ASP A 1 96 ? 0.209 4.790 -9.243 1.00 83.31 96 ASP A N 1
ATOM 804 C CA . ASP A 1 96 ? 0.712 5.407 -8.021 1.00 83.31 96 ASP A CA 1
ATOM 805 C C . ASP A 1 96 ? -0.257 6.524 -7.611 1.00 83.31 96 ASP A C 1
ATOM 807 O O . ASP A 1 96 ? -0.862 7.175 -8.470 1.00 83.31 96 ASP A O 1
ATOM 811 N N . ILE A 1 97 ? -0.462 6.689 -6.305 1.00 82.31 97 ILE A N 1
ATOM 812 C CA . ILE A 1 97 ? -1.295 7.748 -5.727 1.00 82.31 97 ILE A CA 1
ATOM 813 C C . ILE A 1 97 ? -0.382 8.561 -4.816 1.00 82.31 97 ILE A C 1
ATOM 815 O O . ILE A 1 97 ? -0.280 8.277 -3.623 1.00 82.31 97 ILE A O 1
ATOM 819 N N . ASP A 1 98 ? 0.303 9.542 -5.395 1.00 82.12 98 ASP A N 1
ATOM 820 C CA . ASP A 1 98 ? 1.264 10.380 -4.675 1.00 82.12 98 ASP A CA 1
ATOM 821 C C . ASP A 1 98 ? 0.647 11.729 -4.294 1.00 82.12 98 ASP A C 1
ATOM 823 O O . ASP A 1 98 ? 0.991 12.324 -3.270 1.00 82.12 98 ASP A O 1
ATOM 827 N N . VAL A 1 99 ? -0.277 12.225 -5.120 1.00 82.06 99 VAL A N 1
ATOM 828 C CA . VAL A 1 99 ? -0.944 13.517 -4.950 1.00 82.06 99 VAL A CA 1
ATOM 829 C C . VAL A 1 99 ? -2.447 13.414 -5.205 1.00 82.06 99 VAL A C 1
ATOM 831 O O . VAL A 1 99 ? -2.935 12.510 -5.878 1.00 82.06 99 VAL A O 1
ATOM 834 N N . ASP A 1 100 ? -3.207 14.398 -4.722 1.00 79.12 100 ASP A N 1
ATOM 835 C CA . ASP A 1 100 ? -4.678 14.401 -4.794 1.00 79.12 100 ASP A CA 1
ATOM 836 C C . ASP A 1 100 ? -5.238 14.229 -6.220 1.00 79.12 100 ASP A C 1
ATOM 838 O O . ASP A 1 100 ? -6.321 13.672 -6.412 1.00 79.12 100 ASP A O 1
ATOM 842 N N . ILE A 1 101 ? -4.508 14.692 -7.241 1.00 85.12 101 ILE A N 1
ATOM 843 C CA . ILE A 1 101 ? -4.930 14.583 -8.646 1.00 85.12 101 ILE A CA 1
ATOM 844 C C . ILE A 1 101 ? -4.826 13.157 -9.207 1.00 85.12 101 ILE A C 1
ATOM 846 O O . ILE A 1 101 ? -5.415 12.885 -10.255 1.00 85.12 101 ILE A O 1
ATOM 850 N N . ASP A 1 102 ? -4.128 12.250 -8.523 1.00 83.56 102 ASP A N 1
ATOM 851 C CA . ASP A 1 102 ? -4.016 10.845 -8.921 1.00 83.56 102 ASP A CA 1
ATOM 852 C C . ASP A 1 102 ? -5.276 10.056 -8.545 1.00 83.56 102 ASP A C 1
ATOM 854 O O . ASP A 1 102 ? -5.609 9.053 -9.184 1.00 83.56 102 ASP A O 1
ATOM 858 N N . TRP A 1 103 ? -6.032 10.538 -7.550 1.00 83.12 103 TRP A N 1
ATOM 859 C CA . TRP A 1 103 ? -7.195 9.837 -7.009 1.00 83.12 103 TRP A CA 1
ATOM 860 C C . TRP A 1 103 ? -8.269 9.519 -8.059 1.00 83.12 103 TRP A C 1
ATOM 862 O O . TRP A 1 103 ? -8.648 8.350 -8.176 1.00 83.12 103 TRP A O 1
ATOM 872 N N . PRO A 1 104 ? -8.733 10.476 -8.891 1.00 86.94 104 PRO A N 1
ATOM 873 C CA . PRO A 1 104 ? -9.733 10.167 -9.910 1.00 86.94 104 PRO A CA 1
ATOM 874 C C . PRO A 1 104 ? -9.227 9.138 -10.929 1.00 86.94 104 PRO A C 1
ATOM 876 O O . PRO A 1 104 ? -10.001 8.335 -11.445 1.00 86.94 104 PRO A O 1
ATOM 879 N N . VAL A 1 105 ? -7.921 9.126 -11.222 1.00 86.19 105 VAL A N 1
ATOM 880 C CA . VAL A 1 105 ? -7.322 8.154 -12.148 1.00 86.19 105 VAL A CA 1
ATOM 881 C C . VAL A 1 105 ? -7.313 6.757 -11.531 1.00 86.19 105 VAL A C 1
ATOM 883 O O . VAL A 1 105 ? -7.669 5.789 -12.211 1.00 86.19 105 VAL A O 1
ATOM 886 N N . ALA A 1 106 ? -6.931 6.650 -10.258 1.00 85.75 106 ALA A N 1
ATOM 887 C CA . ALA A 1 106 ? -6.955 5.398 -9.512 1.00 85.75 106 ALA A CA 1
ATOM 888 C C . ALA A 1 106 ? -8.376 4.834 -9.402 1.00 85.75 106 ALA A C 1
ATOM 890 O O . ALA A 1 106 ? -8.601 3.673 -9.744 1.00 85.75 106 ALA A O 1
ATOM 891 N N . GLU A 1 107 ? -9.344 5.672 -9.025 1.00 84.31 107 GLU A N 1
ATOM 892 C CA . GLU A 1 107 ? -10.753 5.293 -8.910 1.00 84.31 107 GLU A CA 1
ATOM 893 C C . GLU A 1 107 ? -11.295 4.745 -10.235 1.00 84.31 107 GLU A C 1
ATOM 895 O O . GLU A 1 107 ? -11.852 3.649 -10.276 1.00 84.31 107 GLU A O 1
ATOM 900 N N . GLN A 1 108 ? -11.076 5.448 -11.351 1.00 86.69 108 GLN A N 1
ATOM 901 C CA . GLN A 1 108 ? -11.556 4.989 -12.658 1.00 86.69 108 GLN A CA 1
ATOM 902 C C . GLN A 1 108 ? -10.924 3.663 -13.090 1.00 86.69 108 GLN A C 1
ATOM 904 O O . GLN A 1 108 ? -11.575 2.839 -13.739 1.00 86.69 108 GLN A O 1
ATOM 909 N N . ARG A 1 109 ? -9.662 3.420 -12.731 1.00 85.19 109 ARG A N 1
ATOM 910 C CA . ARG A 1 109 ? -9.001 2.146 -13.030 1.00 85.19 109 ARG A CA 1
ATOM 911 C C . ARG A 1 109 ? -9.506 1.018 -12.150 1.00 85.19 109 ARG A C 1
ATOM 913 O O . ARG A 1 109 ? -9.728 -0.067 -12.674 1.00 85.19 109 ARG A O 1
ATOM 920 N N . VAL A 1 110 ? -9.769 1.278 -10.873 1.00 82.75 110 VAL A N 1
ATOM 921 C CA . VAL A 1 110 ? -10.470 0.337 -9.998 1.00 82.75 110 VAL A CA 1
ATOM 922 C C . VAL A 1 110 ? -11.843 0.001 -10.578 1.00 82.75 110 VAL A C 1
ATOM 924 O O . VAL A 1 110 ? -12.142 -1.168 -10.776 1.00 82.75 110 VAL A O 1
ATOM 927 N N . LEU A 1 111 ? -12.647 0.999 -10.950 1.00 82.19 111 LEU A N 1
ATOM 928 C CA . LEU A 1 111 ? -13.977 0.789 -11.535 1.00 82.19 111 LEU A CA 1
ATOM 929 C C . LEU A 1 111 ? -1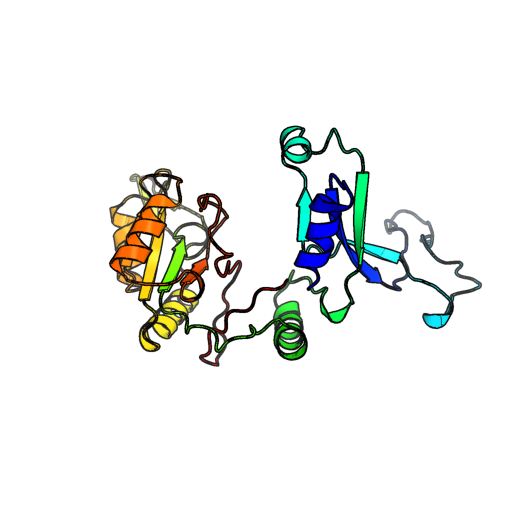3.950 -0.065 -12.807 1.00 82.19 111 LEU A C 1
ATOM 931 O O . LEU A 1 111 ? -14.871 -0.844 -13.048 1.00 82.19 111 LEU A O 1
ATOM 935 N N . ARG A 1 112 ? -12.902 0.074 -13.624 1.00 85.88 112 ARG A N 1
ATOM 936 C CA . ARG A 1 112 ? -12.809 -0.597 -14.924 1.00 85.88 112 ARG A CA 1
ATOM 937 C C . ARG A 1 112 ? -12.091 -1.945 -14.893 1.00 85.88 112 ARG A C 1
ATOM 939 O O . ARG A 1 112 ? -12.460 -2.836 -15.653 1.00 85.88 112 ARG A O 1
ATOM 946 N N . PHE A 1 113 ? -11.053 -2.071 -14.075 1.00 83.62 113 PHE A N 1
ATOM 947 C CA . PHE A 1 113 ? -10.123 -3.205 -14.075 1.00 83.62 113 PHE A CA 1
ATOM 948 C C . PHE A 1 113 ? -9.948 -3.842 -12.694 1.00 83.62 113 PHE A C 1
ATOM 950 O O . PHE A 1 113 ? -9.351 -4.913 -12.595 1.00 83.62 113 PHE A O 1
ATOM 957 N N . GLY A 1 114 ? -10.444 -3.197 -11.639 1.00 77.19 114 GLY A N 1
ATOM 958 C CA . GLY A 1 114 ? -10.357 -3.680 -10.269 1.00 77.19 114 GLY A CA 1
ATOM 959 C C . GLY A 1 114 ? -11.077 -5.009 -10.071 1.00 77.19 114 GLY A C 1
ATOM 960 O O . GLY A 1 114 ? -11.990 -5.390 -10.809 1.00 77.19 114 GLY A O 1
ATOM 961 N N . TYR A 1 115 ? -10.634 -5.739 -9.055 1.00 71.88 115 TYR A N 1
ATOM 962 C CA . TYR A 1 115 ? -11.271 -6.980 -8.654 1.00 71.88 115 TYR A CA 1
ATOM 963 C C . TYR A 1 115 ? -12.459 -6.684 -7.735 1.00 71.88 115 TYR A C 1
ATOM 965 O O . TYR A 1 115 ? -12.285 -6.146 -6.647 1.00 71.88 115 TYR A O 1
ATOM 973 N N . PHE A 1 116 ? -13.656 -7.086 -8.163 1.00 69.44 116 PHE A N 1
ATOM 974 C CA . PHE A 1 116 ? -14.908 -6.877 -7.425 1.00 69.44 116 PHE A CA 1
ATOM 975 C C . PHE A 1 116 ? -15.443 -8.143 -6.741 1.00 69.44 116 PHE A C 1
ATOM 977 O O . PHE A 1 116 ? -16.623 -8.189 -6.404 1.00 69.44 116 PHE A O 1
ATOM 984 N N . GLY A 1 117 ? -14.613 -9.171 -6.536 1.00 63.56 117 GLY A N 1
ATOM 985 C CA . GLY A 1 117 ? -15.082 -10.457 -6.003 1.00 63.56 117 GLY A CA 1
ATOM 986 C C . GLY A 1 117 ? -15.705 -11.368 -7.070 1.00 63.56 117 GLY A C 1
ATOM 987 O O . GLY A 1 117 ? -15.995 -10.943 -8.188 1.00 63.56 117 GLY A O 1
ATOM 988 N N . ARG A 1 118 ? -15.865 -12.659 -6.745 1.00 57.28 118 ARG A N 1
ATOM 989 C CA . ARG A 1 118 ? -16.624 -13.642 -7.553 1.00 57.28 118 ARG A CA 1
ATOM 990 C C . ARG A 1 118 ? -17.991 -13.979 -6.958 1.00 57.28 118 ARG A C 1
ATOM 992 O O . ARG A 1 118 ? -18.845 -14.480 -7.680 1.00 57.28 118 ARG A O 1
ATOM 999 N N . GLU A 1 119 ? -18.165 -13.727 -5.668 1.00 56.19 119 GLU A N 1
ATOM 1000 C CA . GLU A 1 119 ? -19.428 -13.878 -4.952 1.00 56.19 119 GLU A CA 1
ATOM 1001 C C . GLU A 1 119 ? -20.044 -12.490 -4.754 1.00 56.19 119 GLU A C 1
ATOM 1003 O O . GLU A 1 119 ? -19.345 -11.479 -4.885 1.00 56.19 119 GLU A O 1
ATOM 1008 N N . GLU A 1 120 ? -21.346 -12.425 -4.473 1.00 55.94 120 GLU A N 1
ATOM 1009 C CA . GLU A 1 120 ? -21.935 -11.213 -3.904 1.00 55.94 120 GLU A CA 1
ATOM 1010 C C . GLU A 1 120 ? -21.093 -10.866 -2.676 1.00 55.94 120 GLU A C 1
ATOM 1012 O O . GLU A 1 120 ? -21.115 -11.617 -1.705 1.00 55.94 120 GLU A O 1
ATOM 1017 N N . ASN A 1 121 ? -20.261 -9.816 -2.757 1.00 54.84 121 ASN A N 1
ATOM 1018 C CA . ASN A 1 121 ? -19.409 -9.436 -1.634 1.00 54.84 121 ASN A CA 1
ATOM 1019 C C . ASN A 1 121 ? -20.296 -9.366 -0.400 1.00 54.84 121 ASN A C 1
ATOM 1021 O O . ASN A 1 121 ? -21.295 -8.636 -0.416 1.00 54.84 121 ASN A O 1
ATOM 1025 N N . ALA A 1 122 ? -19.937 -10.123 0.636 1.00 60.91 122 ALA A N 1
ATOM 1026 C CA . ALA A 1 122 ? -20.585 -9.978 1.917 1.00 60.91 122 ALA A CA 1
ATOM 1027 C C . ALA A 1 122 ? -20.511 -8.487 2.267 1.00 60.91 122 ALA A C 1
ATOM 1029 O O . ALA A 1 122 ? -19.444 -7.869 2.197 1.00 60.91 122 ALA A O 1
ATOM 1030 N N . ALA A 1 123 ? -21.671 -7.865 2.481 1.00 76.38 123 ALA A N 1
ATOM 1031 C CA . ALA A 1 123 ? -21.709 -6.445 2.777 1.00 76.38 123 ALA A CA 1
ATOM 1032 C C . ALA A 1 123 ? -20.823 -6.208 4.003 1.00 76.38 123 ALA A C 1
ATOM 1034 O O . ALA A 1 123 ? -20.931 -6.940 4.987 1.00 76.38 123 ALA A O 1
ATOM 1035 N N . VAL A 1 124 ? -19.930 -5.216 3.940 1.00 83.19 124 VAL A N 1
ATOM 1036 C CA . VAL A 1 124 ? -19.109 -4.867 5.102 1.00 83.19 124 VAL A CA 1
ATOM 1037 C C . VAL A 1 124 ? -20.058 -4.484 6.231 1.00 83.19 124 VAL A C 1
ATOM 1039 O O . VAL A 1 124 ? -20.888 -3.595 6.068 1.00 83.19 124 VAL A O 1
ATOM 1042 N N . ARG A 1 125 ? -19.946 -5.168 7.368 1.00 88.44 125 ARG A N 1
ATOM 1043 C CA . ARG A 1 125 ? -20.783 -4.947 8.558 1.00 88.44 125 ARG A CA 1
ATOM 1044 C C . ARG A 1 125 ? -19.991 -4.390 9.727 1.00 88.44 125 ARG A C 1
ATOM 1046 O O . ARG A 1 125 ? -20.588 -3.838 10.647 1.00 88.44 125 ARG A O 1
ATOM 1053 N N . LEU A 1 126 ? -18.667 -4.514 9.679 1.00 87.38 126 LEU A N 1
ATOM 1054 C CA . LEU A 1 126 ? -17.758 -4.032 10.708 1.00 87.38 126 LEU A CA 1
ATOM 1055 C C . LEU A 1 126 ? -16.589 -3.280 10.067 1.00 87.38 126 LEU A C 1
ATOM 1057 O O . LEU A 1 126 ? -15.880 -3.819 9.218 1.00 87.38 126 LEU A O 1
ATOM 1061 N N . PHE A 1 127 ? -16.375 -2.045 10.508 1.00 88.38 127 PHE A N 1
ATOM 1062 C CA . PHE A 1 127 ? -15.211 -1.239 10.172 1.00 88.38 127 PHE A CA 1
ATOM 1063 C C . PHE A 1 127 ? -14.356 -1.022 11.419 1.00 88.38 127 PHE A C 1
ATOM 1065 O O . PHE A 1 127 ? -14.799 -0.471 12.428 1.00 88.38 127 PHE A O 1
ATOM 1072 N N . LEU A 1 128 ? -13.115 -1.472 11.343 1.00 86.44 128 LEU A N 1
ATOM 1073 C CA . LEU A 1 128 ? -12.120 -1.368 12.394 1.00 86.44 128 LEU A CA 1
ATOM 1074 C C . LEU A 1 128 ? -11.122 -0.280 12.009 1.00 86.44 128 LEU A C 1
ATOM 1076 O O . LEU A 1 128 ? -10.519 -0.359 10.944 1.00 86.44 128 LEU A O 1
ATOM 1080 N N . CYS A 1 129 ? -10.928 0.731 12.850 1.00 86.88 129 CYS A N 1
ATOM 1081 C CA . CYS A 1 129 ? -10.045 1.854 12.533 1.00 86.88 129 CYS A CA 1
ATOM 1082 C C . CYS A 1 129 ? -9.098 2.154 13.692 1.00 86.88 129 CYS A C 1
ATOM 1084 O O . CYS A 1 129 ? -9.538 2.339 14.825 1.00 86.88 129 CYS A O 1
ATOM 1086 N N . LYS A 1 130 ? -7.793 2.225 13.433 1.00 86.06 130 LYS A N 1
ATOM 1087 C CA . LYS A 1 130 ? -6.825 2.635 14.453 1.00 86.06 130 LYS A CA 1
ATOM 1088 C C . LYS A 1 130 ? -7.067 4.096 14.848 1.00 86.06 130 LYS A C 1
ATOM 1090 O O . LYS A 1 130 ? -7.394 4.930 14.011 1.00 86.06 130 LYS A O 1
ATOM 1095 N N . VAL A 1 131 ? -6.869 4.444 16.117 1.00 87.50 131 VAL A N 1
ATOM 1096 C CA . VAL A 1 131 ? -6.947 5.856 16.526 1.00 87.50 131 VAL A CA 1
ATOM 1097 C C . VAL A 1 131 ? -5.751 6.643 15.986 1.00 87.50 131 VAL A C 1
ATOM 1099 O O . VAL A 1 131 ? -5.914 7.520 15.135 1.00 87.50 131 VAL A O 1
ATOM 1102 N N . SER A 1 132 ? -4.543 6.321 16.452 1.00 85.31 132 SER A N 1
ATOM 1103 C CA . SER A 1 132 ? -3.340 7.076 16.102 1.00 85.31 132 SER A CA 1
ATOM 1104 C C . SER A 1 132 ? -2.807 6.743 14.716 1.00 85.31 132 SER A C 1
ATOM 1106 O O . SER A 1 132 ? -2.430 5.600 14.441 1.00 85.31 132 SER A O 1
ATOM 1108 N N . GLY A 1 133 ? -2.729 7.769 13.868 1.00 80.81 133 GLY A N 1
ATOM 1109 C CA . GLY A 1 133 ? -2.279 7.659 12.480 1.00 80.81 133 GLY A CA 1
ATOM 1110 C C . GLY A 1 133 ? -3.396 7.339 11.482 1.00 80.81 133 GLY A C 1
ATOM 1111 O O . GLY A 1 133 ? -3.108 7.220 10.295 1.00 80.81 133 GLY A O 1
ATOM 1112 N N . CYS A 1 134 ? -4.652 7.206 11.929 1.00 85.94 134 CYS A N 1
ATOM 1113 C CA . CYS A 1 134 ? -5.809 7.124 11.030 1.00 85.94 134 CYS A CA 1
ATOM 1114 C C . CYS A 1 134 ? -6.876 8.153 11.402 1.00 85.94 134 CYS A C 1
ATOM 1116 O O . CYS A 1 134 ? -7.064 9.114 10.667 1.00 85.94 134 CYS A O 1
ATOM 1118 N N . VAL A 1 135 ? -7.543 7.996 12.552 1.00 88.75 135 VAL A N 1
ATOM 1119 C CA . VAL A 1 135 ? -8.515 8.999 13.037 1.00 88.75 135 VAL A CA 1
ATOM 1120 C C . VAL A 1 135 ? -7.814 10.304 13.413 1.00 88.75 135 VAL A C 1
ATOM 1122 O O . VAL A 1 135 ? -8.345 11.394 13.198 1.00 88.75 135 VAL A O 1
ATOM 1125 N N . THR A 1 136 ? -6.621 10.192 13.996 1.00 89.25 136 THR A N 1
ATOM 1126 C CA . THR A 1 136 ? -5.732 11.324 14.254 1.00 89.25 136 THR A CA 1
ATOM 1127 C C . THR A 1 136 ? -4.568 11.309 13.275 1.00 89.25 136 THR A C 1
ATOM 1129 O O . THR A 1 136 ? -4.173 10.265 12.756 1.00 89.25 136 THR A O 1
ATOM 1132 N N . ASN A 1 137 ? -3.936 12.463 13.090 1.00 86.06 137 ASN A N 1
ATOM 1133 C CA . ASN A 1 137 ? -2.737 12.596 12.262 1.00 86.06 137 ASN A CA 1
ATOM 1134 C C . ASN A 1 137 ? -1.450 12.049 12.925 1.00 86.06 137 ASN A C 1
ATOM 1136 O O . ASN A 1 137 ? -0.351 12.363 12.473 1.00 86.06 137 ASN A O 1
ATOM 1140 N N . GLY A 1 138 ? -1.567 11.292 14.024 1.00 85.00 138 GLY A N 1
ATOM 1141 C CA . GLY A 1 138 ? -0.435 10.733 14.769 1.00 85.00 138 GLY A CA 1
ATOM 1142 C C . GLY A 1 138 ? 0.351 11.747 15.610 1.00 85.00 138 GLY A C 1
ATOM 1143 O O . GLY A 1 138 ? 1.300 11.358 16.286 1.00 85.00 138 GLY A O 1
ATOM 1144 N N . GLN A 1 139 ? -0.028 13.029 15.601 1.00 88.31 139 GLN A N 1
ATOM 1145 C CA . GLN A 1 139 ? 0.599 14.053 16.433 1.00 88.31 139 GLN A CA 1
ATOM 1146 C C . GLN A 1 139 ? -0.101 14.161 17.786 1.00 88.31 139 GLN A C 1
ATOM 1148 O O . GLN A 1 139 ? -1.330 14.190 17.872 1.00 88.31 139 GLN A O 1
ATOM 1153 N N . ILE A 1 140 ? 0.708 14.275 18.837 1.00 90.75 140 ILE A N 1
ATOM 1154 C CA . ILE A 1 140 ? 0.262 14.450 20.217 1.00 90.75 140 ILE A CA 1
ATOM 1155 C C . ILE A 1 140 ? 0.880 15.744 20.717 1.00 90.75 140 ILE A C 1
ATOM 1157 O O . ILE A 1 140 ? 2.101 15.903 20.710 1.00 90.75 140 ILE A O 1
ATOM 1161 N N . PHE A 1 141 ? 0.030 16.685 21.107 1.00 91.31 141 PHE A N 1
ATOM 1162 C CA . PHE A 1 141 ? 0.449 17.969 21.646 1.00 91.31 141 PHE A CA 1
ATOM 1163 C C . PHE A 1 141 ? 0.295 17.925 23.158 1.00 91.31 141 PHE A C 1
ATOM 1165 O O . PHE A 1 141 ? -0.823 17.993 23.660 1.00 91.31 141 PHE A O 1
ATOM 1172 N N . THR A 1 142 ? 1.410 17.826 23.871 1.00 92.25 142 THR A N 1
ATOM 1173 C CA . THR A 1 142 ? 1.418 17.845 25.335 1.00 92.25 142 THR A CA 1
ATOM 1174 C C . THR A 1 142 ? 1.623 19.273 25.828 1.00 92.25 142 THR A C 1
ATOM 1176 O O . THR A 1 142 ? 2.592 19.945 25.462 1.00 92.25 142 THR A O 1
ATOM 1179 N N . SER A 1 143 ? 0.702 19.761 26.653 1.00 92.25 143 SER A N 1
ATOM 1180 C CA . SER A 1 143 ? 0.799 21.075 27.285 1.00 92.25 143 SER A CA 1
ATOM 1181 C C . SER A 1 143 ? 1.786 21.069 28.461 1.00 92.25 143 SER A C 1
ATOM 1183 O O . SER A 1 143 ? 2.178 20.023 28.977 1.00 92.25 143 SER A O 1
ATOM 1185 N N . VAL A 1 144 ? 2.169 22.255 28.949 1.00 92.50 144 VAL A N 1
ATOM 1186 C CA . VAL A 1 144 ? 3.062 22.388 30.120 1.00 92.50 144 VAL A CA 1
ATOM 1187 C C . VAL A 1 144 ? 2.430 21.812 31.398 1.00 92.50 144 VAL A C 1
ATOM 1189 O O . VAL A 1 144 ? 3.148 21.392 32.301 1.00 92.50 144 VAL A O 1
ATOM 1192 N N . SER A 1 145 ? 1.096 21.754 31.475 1.00 91.50 145 SER A N 1
ATOM 1193 C CA . SER A 1 145 ? 0.364 21.106 32.571 1.00 91.50 145 SER A CA 1
ATOM 1194 C C . SER A 1 145 ? 0.268 19.582 32.428 1.00 91.50 145 SER A C 1
ATOM 1196 O O . SER A 1 145 ? -0.254 18.935 33.334 1.00 91.50 145 SER A O 1
ATOM 1198 N N . GLY A 1 146 ? 0.783 19.004 31.337 1.00 86.50 146 GLY A N 1
ATOM 1199 C CA . GLY A 1 146 ? 0.744 17.566 31.062 1.00 86.50 146 GLY A CA 1
ATOM 1200 C C . GLY A 1 146 ? -0.562 17.082 30.429 1.00 86.50 146 GLY A C 1
ATOM 1201 O O . GLY A 1 146 ? -0.842 15.888 30.466 1.00 86.50 146 GLY A O 1
ATOM 1202 N N . GLU A 1 147 ? -1.380 17.984 29.880 1.00 88.25 147 GLU A N 1
ATOM 1203 C CA . GLU A 1 147 ? -2.577 17.602 29.126 1.00 88.25 147 GLU A CA 1
ATOM 1204 C C . GLU A 1 147 ? -2.207 17.281 27.676 1.00 88.25 147 GLU A C 1
ATOM 1206 O O . GLU A 1 147 ? -1.571 18.093 27.003 1.00 88.25 147 GLU A O 1
ATOM 1211 N N . ASP A 1 148 ? -2.639 16.119 27.190 1.00 91.50 148 ASP A N 1
ATOM 1212 C CA . ASP A 1 148 ? -2.444 15.714 25.801 1.00 91.50 148 ASP A CA 1
ATOM 1213 C C . ASP A 1 148 ? -3.632 16.121 24.928 1.00 91.50 148 ASP A C 1
ATOM 1215 O O . ASP A 1 148 ? -4.799 15.871 25.249 1.00 91.50 148 ASP A O 1
ATOM 1219 N N . HIS A 1 149 ? -3.318 16.697 23.772 1.00 91.31 149 HIS A N 1
ATOM 1220 C CA . HIS A 1 149 ? -4.272 17.055 22.736 1.00 91.31 149 HIS A CA 1
ATOM 1221 C C . HIS A 1 149 ? -3.950 16.320 21.434 1.00 91.31 149 HIS A C 1
ATOM 1223 O O . HIS A 1 149 ? -2.788 16.142 21.066 1.00 91.31 149 HIS A O 1
ATOM 1229 N N . VAL A 1 150 ? -4.999 15.945 20.705 1.00 93.06 150 VAL A N 1
ATOM 1230 C CA . VAL A 1 150 ? -4.915 15.350 19.366 1.00 93.06 150 VAL A CA 1
ATOM 1231 C C . VAL A 1 150 ? -5.806 16.123 18.404 1.00 93.06 150 VAL A C 1
ATOM 1233 O O . VAL A 1 150 ? -6.807 16.717 18.811 1.00 93.06 150 VAL A O 1
ATOM 1236 N N . ALA A 1 151 ? -5.453 16.103 17.122 1.00 92.25 151 ALA A N 1
ATOM 1237 C CA . ALA A 1 151 ? -6.272 16.669 16.060 1.00 92.25 151 ALA 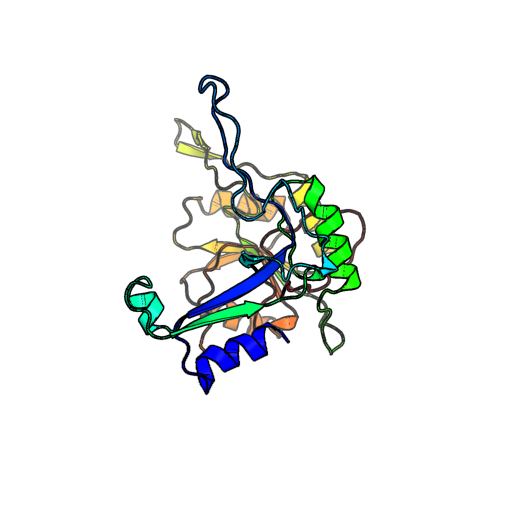A CA 1
ATOM 1238 C C . ALA A 1 151 ? -7.074 15.564 15.357 1.00 92.25 151 ALA A C 1
ATOM 1240 O O . ALA A 1 151 ? -6.525 14.515 15.025 1.00 92.25 151 ALA A O 1
ATOM 1241 N N . ILE A 1 152 ? -8.359 15.827 15.109 1.00 91.94 152 ILE A N 1
ATOM 1242 C CA . ILE A 1 152 ? -9.268 14.964 14.340 1.00 91.94 152 ILE A CA 1
ATOM 1243 C C . ILE A 1 152 ? -9.845 15.801 13.198 1.00 91.94 152 ILE A C 1
ATOM 1245 O O . ILE A 1 152 ? -10.196 16.968 13.396 1.00 91.94 152 ILE A O 1
ATOM 1249 N N . ASN A 1 153 ? -9.972 15.216 12.010 1.00 91.38 153 ASN A N 1
ATOM 1250 C CA . ASN A 1 153 ? -10.588 15.890 10.875 1.00 91.38 153 ASN A CA 1
ATOM 1251 C C . ASN A 1 153 ? -12.119 15.743 10.910 1.00 91.38 153 ASN A C 1
ATOM 1253 O O . ASN A 1 153 ? -12.655 14.638 10.971 1.00 91.38 153 ASN A O 1
ATOM 1257 N N . ALA A 1 154 ? -12.843 16.859 10.807 1.00 89.75 154 ALA A N 1
ATOM 1258 C CA . ALA A 1 154 ? -14.307 16.853 10.768 1.00 89.75 154 ALA A CA 1
ATOM 1259 C C . ALA A 1 154 ? -14.885 16.058 9.579 1.00 89.75 154 ALA A C 1
ATOM 1261 O O . ALA A 1 154 ? -15.987 15.521 9.684 1.00 89.75 154 ALA A O 1
ATOM 1262 N N . ARG A 1 155 ? -14.154 15.959 8.457 1.00 88.94 155 ARG A N 1
ATOM 1263 C CA . ARG A 1 155 ? -14.565 15.142 7.303 1.00 88.94 155 ARG A CA 1
ATOM 1264 C C . ARG A 1 155 ? -14.524 13.651 7.623 1.00 88.94 155 ARG A C 1
ATOM 1266 O O . ARG A 1 155 ? -15.440 12.938 7.230 1.00 88.94 155 ARG A O 1
ATOM 1273 N N . ASP A 1 156 ? -13.533 13.210 8.391 1.00 89.31 156 ASP A N 1
ATOM 1274 C CA . ASP A 1 156 ? -13.395 11.805 8.786 1.00 89.31 156 ASP A CA 1
ATOM 1275 C C . ASP A 1 156 ? -14.502 11.421 9.770 1.00 89.31 156 ASP A C 1
ATOM 1277 O O . ASP A 1 156 ? -15.126 10.372 9.627 1.00 89.31 156 ASP A O 1
ATOM 1281 N N . VAL A 1 157 ? -14.841 12.322 10.703 1.00 91.50 157 VAL A N 1
ATOM 1282 C CA . VAL A 1 157 ? -16.006 12.157 11.590 1.00 91.50 157 VAL A CA 1
ATOM 1283 C C . VAL A 1 157 ? -17.297 12.026 10.777 1.00 91.50 157 VAL A C 1
ATOM 1285 O O . VAL A 1 157 ? -18.101 11.131 11.037 1.00 91.50 157 VAL A O 1
ATOM 1288 N N . ALA A 1 158 ? -17.502 12.880 9.769 1.00 90.06 158 ALA A N 1
ATOM 1289 C CA . ALA A 1 158 ? -18.675 12.794 8.901 1.00 90.06 158 ALA A CA 1
ATOM 1290 C C . ALA A 1 158 ? -18.712 11.475 8.108 1.00 90.06 158 ALA A C 1
ATOM 1292 O O . ALA A 1 158 ? -19.775 10.867 7.989 1.00 90.06 158 ALA A O 1
ATOM 1293 N N . GLY A 1 159 ? -17.562 11.009 7.617 1.00 89.12 159 GLY A N 1
ATOM 1294 C CA . GLY A 1 159 ? -17.421 9.730 6.926 1.00 89.12 159 GLY A CA 1
ATOM 1295 C C . GLY A 1 159 ? -17.753 8.524 7.806 1.00 89.12 159 GLY A C 1
ATOM 1296 O O . GLY A 1 159 ? -18.546 7.670 7.417 1.00 89.12 159 GLY A O 1
ATOM 1297 N N . ILE A 1 160 ? -17.244 8.501 9.038 1.00 91.62 160 ILE A N 1
ATOM 1298 C CA . ILE A 1 160 ? -17.596 7.493 10.049 1.00 91.62 160 ILE A CA 1
ATOM 1299 C C . ILE A 1 160 ? -19.109 7.475 10.300 1.00 91.62 160 ILE A C 1
ATOM 1301 O O . ILE A 1 160 ? -19.730 6.413 10.304 1.00 91.62 160 ILE A O 1
ATOM 1305 N N . GLN A 1 161 ? -19.732 8.645 10.445 1.00 91.50 161 GLN A N 1
ATOM 1306 C CA . GLN A 1 161 ? -21.183 8.735 10.628 1.00 91.50 161 GLN A CA 1
ATOM 1307 C C . GLN A 1 161 ? -21.961 8.241 9.403 1.00 91.50 161 GLN A C 1
ATOM 1309 O O . GLN A 1 161 ? -23.062 7.713 9.549 1.00 91.50 161 GLN A O 1
ATOM 1314 N N . MET A 1 162 ? -21.421 8.402 8.191 1.00 91.19 162 MET A N 1
ATOM 1315 C CA . MET A 1 162 ? -22.017 7.823 6.986 1.00 91.19 162 MET A CA 1
ATOM 1316 C C . MET A 1 162 ? -21.978 6.292 7.028 1.00 91.19 162 MET A C 1
ATOM 1318 O O . MET A 1 162 ? -23.003 5.680 6.749 1.00 91.19 162 MET A O 1
ATOM 1322 N N . LEU A 1 163 ? -20.862 5.682 7.450 1.00 90.06 163 LEU A N 1
ATOM 1323 C CA . LEU A 1 163 ? -20.777 4.225 7.649 1.00 90.06 163 LEU A CA 1
ATOM 1324 C C . LEU A 1 163 ? -21.839 3.734 8.644 1.00 90.06 163 LEU A C 1
ATOM 1326 O O . LEU A 1 163 ? -22.583 2.799 8.357 1.00 90.06 163 LEU A O 1
ATOM 1330 N N . GLN A 1 164 ? -21.961 4.415 9.784 1.00 90.69 164 GLN A N 1
ATOM 1331 C CA . GLN A 1 164 ? -22.923 4.063 10.832 1.00 90.69 164 GLN A CA 1
ATOM 1332 C C . GLN A 1 164 ? -24.381 4.147 10.349 1.00 90.69 164 GLN A C 1
ATOM 1334 O O . GLN A 1 164 ? -25.195 3.298 10.708 1.00 90.69 164 GLN A O 1
ATOM 1339 N N . ARG A 1 165 ? -24.726 5.137 9.509 1.00 92.44 165 ARG A N 1
ATOM 1340 C CA . ARG A 1 165 ? -26.072 5.259 8.906 1.00 92.44 165 ARG A CA 1
ATOM 1341 C C . ARG A 1 165 ? -26.400 4.117 7.944 1.00 92.44 165 ARG A C 1
ATOM 1343 O O . ARG A 1 165 ? -27.569 3.768 7.814 1.00 92.44 165 ARG A O 1
ATOM 1350 N N . GLU A 1 166 ? -25.385 3.521 7.328 1.00 89.75 166 GLU A N 1
ATOM 1351 C CA . GLU A 1 166 ? -25.506 2.322 6.488 1.00 89.75 166 GLU A CA 1
ATOM 1352 C C . GLU A 1 166 ? -25.460 1.018 7.313 1.00 89.75 166 GLU A C 1
ATOM 1354 O O . GLU A 1 166 ? -25.292 -0.067 6.763 1.00 89.75 166 GLU A O 1
ATOM 1359 N N . ASN A 1 167 ? -25.641 1.101 8.639 1.00 90.38 167 ASN A N 1
ATOM 1360 C CA . ASN A 1 167 ? -25.591 -0.021 9.586 1.00 90.38 167 ASN A CA 1
ATOM 1361 C C . ASN A 1 167 ? -24.242 -0.757 9.625 1.00 90.38 167 ASN A C 1
ATOM 1363 O O . ASN A 1 167 ? -24.186 -1.929 10.004 1.00 90.38 167 ASN A O 1
A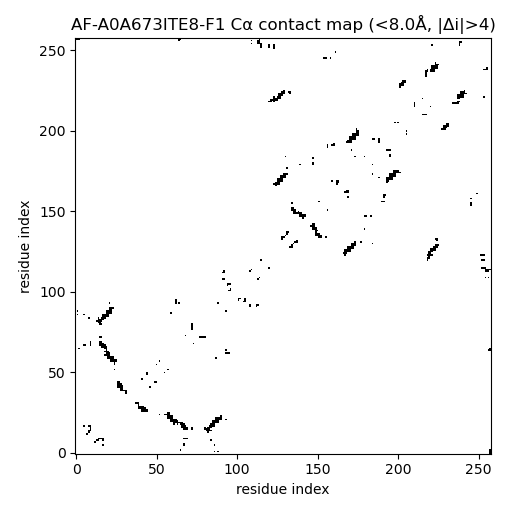TOM 1367 N N . ILE A 1 168 ? -23.155 -0.071 9.266 1.00 91.00 168 ILE A N 1
ATOM 1368 C CA . ILE A 1 168 ? -21.797 -0.573 9.459 1.00 91.00 168 ILE A CA 1
ATOM 1369 C C . ILE A 1 168 ? -21.361 -0.188 10.869 1.00 91.00 168 ILE A C 1
ATOM 1371 O O . ILE A 1 168 ? -21.282 0.992 11.217 1.00 91.00 168 ILE A O 1
ATOM 1375 N N . GLU A 1 169 ? -21.082 -1.187 11.699 1.00 92.06 169 GLU A N 1
ATOM 1376 C CA . GLU A 1 169 ? -20.584 -0.964 13.049 1.00 92.06 169 GLU A CA 1
ATOM 1377 C C . GLU A 1 169 ? -19.129 -0.497 12.986 1.00 92.06 169 GLU A C 1
ATOM 1379 O O . GLU A 1 169 ? -18.316 -1.087 12.276 1.00 92.06 169 GLU A O 1
ATOM 1384 N N . VAL A 1 170 ? -18.787 0.566 13.717 1.00 91.94 170 VAL A N 1
ATOM 1385 C CA . VAL A 1 170 ? -17.435 1.136 13.695 1.00 91.94 170 VAL A CA 1
ATOM 1386 C C . VAL A 1 170 ? -16.788 1.018 15.068 1.00 91.94 170 VAL A C 1
ATOM 1388 O O . VAL A 1 170 ? -17.319 1.537 16.054 1.00 91.94 170 VAL A O 1
ATOM 1391 N N . PHE A 1 171 ? -15.620 0.377 15.119 1.00 90.88 171 PHE A N 1
ATOM 1392 C CA . PHE A 1 171 ? -14.777 0.323 16.310 1.00 90.88 171 PHE A CA 1
ATOM 1393 C C . PHE A 1 171 ? -13.449 1.022 16.083 1.00 90.88 171 PHE A C 1
ATOM 1395 O O . PHE A 1 171 ? -12.742 0.770 15.106 1.00 90.88 171 PHE A O 1
ATOM 1402 N N . LEU A 1 172 ? -13.093 1.858 17.050 1.00 89.56 172 LEU A N 1
ATOM 1403 C CA . LEU A 1 172 ? -11.755 2.388 17.182 1.00 89.56 172 LEU A CA 1
ATOM 1404 C C . LEU A 1 172 ? -10.874 1.384 17.916 1.00 89.56 172 LEU A C 1
ATOM 1406 O O . LEU A 1 172 ? -11.256 0.869 18.968 1.00 89.56 172 LEU A O 1
ATOM 1410 N N . ILE A 1 173 ? -9.695 1.132 17.362 1.00 86.00 173 ILE A N 1
ATOM 1411 C CA . ILE A 1 173 ? -8.698 0.232 17.930 1.00 86.00 173 ILE A CA 1
ATOM 1412 C C . ILE A 1 173 ? -7.513 1.057 18.419 1.00 86.00 173 ILE A C 1
ATOM 1414 O O . ILE A 1 173 ? -6.967 1.899 17.701 1.00 86.00 173 ILE A O 1
ATOM 1418 N N . SER A 1 174 ? -7.104 0.785 19.651 1.00 83.75 174 SER A N 1
ATOM 1419 C CA . SER A 1 174 ? -5.886 1.312 20.257 1.00 83.75 174 SER A CA 1
ATOM 1420 C C . SER A 1 174 ? -5.018 0.159 20.744 1.00 83.75 174 SER A C 1
ATOM 1422 O O . SER A 1 174 ? -5.540 -0.812 21.283 1.00 83.75 174 SER A O 1
ATOM 1424 N N . ASN A 1 175 ? -3.697 0.265 20.604 1.00 75.75 175 ASN A N 1
ATOM 1425 C CA . ASN A 1 175 ? -2.762 -0.765 21.073 1.00 75.75 175 ASN A CA 1
ATOM 1426 C C . ASN A 1 175 ? -2.353 -0.527 22.540 1.00 75.75 175 ASN A C 1
ATOM 1428 O O . ASN A 1 175 ? -2.440 0.598 23.026 1.00 75.75 175 ASN A O 1
ATOM 1432 N N . VAL A 1 176 ? -1.811 -1.549 23.220 1.00 66.06 176 VAL A N 1
ATOM 1433 C CA . VAL A 1 176 ? -1.252 -1.425 24.592 1.00 66.06 176 VAL A CA 1
ATOM 1434 C C . VAL A 1 176 ? -0.209 -0.313 24.720 1.00 66.06 176 VAL A C 1
ATOM 1436 O O . VAL A 1 176 ? -0.123 0.348 25.747 1.00 66.06 176 VAL A O 1
ATOM 1439 N N . ASN A 1 177 ? 0.592 -0.108 23.672 1.00 70.75 177 ASN A N 1
ATOM 1440 C CA . ASN A 1 177 ? 1.680 0.872 23.662 1.00 70.75 177 ASN A CA 1
ATOM 1441 C C . ASN A 1 177 ? 1.231 2.247 23.144 1.00 70.75 177 ASN A C 1
ATOM 1443 O O . ASN A 1 177 ? 2.076 3.050 22.751 1.00 70.75 177 ASN A O 1
ATOM 1447 N N . GLU A 1 178 ? -0.077 2.497 23.064 1.00 75.88 178 GLU A N 1
ATOM 1448 C CA . GLU A 1 178 ? -0.595 3.787 22.629 1.00 75.88 178 GLU A CA 1
ATOM 1449 C C . GLU A 1 178 ? -0.208 4.872 23.654 1.00 75.88 178 GLU A C 1
ATOM 1451 O O . GLU A 1 178 ? -0.559 4.752 24.829 1.00 75.88 178 GLU A O 1
ATOM 1456 N N . PRO A 1 179 ? 0.505 5.937 23.246 1.00 81.25 179 PRO A N 1
ATOM 1457 C CA . PRO A 1 179 ? 0.853 7.053 24.132 1.00 81.25 179 PRO A CA 1
ATOM 1458 C C . PRO A 1 179 ? -0.362 7.852 24.631 1.00 81.25 179 PRO A C 1
ATOM 1460 O O . PRO A 1 179 ? -0.239 8.608 25.591 1.00 81.25 179 PRO A O 1
ATOM 1463 N N . LEU A 1 180 ? -1.528 7.711 23.995 1.00 85.81 180 LEU A N 1
ATOM 1464 C CA . LEU A 1 180 ? -2.746 8.415 24.383 1.00 85.81 180 LEU A CA 1
ATOM 1465 C C . LEU A 1 180 ? -3.351 7.833 25.661 1.00 85.81 180 LEU A C 1
ATOM 1467 O O . LEU A 1 180 ? -3.592 6.632 25.779 1.00 85.81 180 LEU A O 1
ATOM 1471 N N . SER A 1 181 ? -3.700 8.715 26.598 1.00 88.19 181 SER A N 1
ATOM 1472 C CA . SER A 1 181 ? -4.431 8.312 27.798 1.00 88.19 181 SER A CA 1
ATOM 1473 C C . SER A 1 181 ? -5.796 7.694 27.462 1.00 88.19 181 SER A C 1
ATOM 1475 O O . SER A 1 181 ? -6.486 8.109 26.524 1.00 88.19 181 SER A O 1
ATOM 1477 N N . LYS A 1 182 ? -6.241 6.748 28.300 1.00 88.56 182 LYS A N 1
ATOM 1478 C CA . LYS A 1 182 ? -7.555 6.097 28.174 1.00 88.56 182 LYS A CA 1
ATOM 1479 C C . LYS A 1 182 ? -8.703 7.105 28.043 1.00 88.56 182 LYS A C 1
ATOM 1481 O O . LYS A 1 182 ? -9.557 6.956 27.177 1.00 88.56 182 LYS A O 1
ATOM 1486 N N . GLY A 1 183 ? -8.682 8.163 28.856 1.00 90.38 183 GLY A N 1
ATOM 1487 C CA . GLY A 1 183 ? -9.718 9.196 28.836 1.00 90.38 183 GLY A CA 1
ATOM 1488 C C . GLY A 1 183 ? -9.748 10.003 27.536 1.00 90.38 183 GLY A C 1
ATOM 1489 O O . GLY A 1 183 ? -10.816 10.444 27.116 1.00 90.38 183 GLY A O 1
ATOM 1490 N N . LEU A 1 184 ? -8.605 10.189 26.867 1.00 91.00 184 LEU A N 1
ATOM 1491 C CA . LEU A 1 184 ? -8.584 10.840 25.560 1.00 91.00 184 LEU A CA 1
ATOM 1492 C C . LEU A 1 184 ? -9.127 9.912 24.470 1.00 91.00 184 LEU A C 1
ATOM 1494 O O . LEU A 1 184 ? -9.926 10.356 23.652 1.00 91.00 184 LEU A O 1
ATOM 1498 N N . LEU A 1 185 ? -8.768 8.627 24.497 1.00 91.75 185 LEU A N 1
ATOM 1499 C CA . LEU A 1 185 ? -9.301 7.624 23.570 1.00 91.75 185 LEU A CA 1
ATOM 1500 C C . LEU A 1 185 ? -10.828 7.495 23.687 1.00 91.75 185 LEU A C 1
ATOM 1502 O O . LEU A 1 185 ? -11.528 7.490 22.676 1.00 91.75 185 LEU A O 1
ATOM 1506 N N . GLU A 1 186 ? -11.357 7.476 24.912 1.00 92.94 186 GLU A N 1
ATOM 1507 C CA . GLU A 1 186 ? -12.801 7.477 25.178 1.00 92.94 186 GLU A CA 1
ATOM 1508 C C . GLU A 1 186 ? -13.482 8.739 24.630 1.00 92.94 186 GLU A C 1
ATOM 1510 O O . GLU A 1 186 ? -14.541 8.643 24.010 1.00 92.94 186 GLU A O 1
ATOM 1515 N N . LYS A 1 187 ? -12.858 9.918 24.774 1.00 92.75 187 LYS A N 1
ATOM 1516 C CA . LYS A 1 187 ? -13.365 11.165 24.174 1.00 92.75 187 LYS A CA 1
ATOM 1517 C C . LYS A 1 187 ? -13.374 11.109 22.646 1.00 92.75 187 LYS A C 1
ATOM 1519 O O . LYS A 1 187 ? -14.349 11.544 22.040 1.00 92.75 187 LYS A O 1
ATOM 1524 N N . VAL A 1 188 ? -12.325 10.577 22.016 1.00 93.00 188 VAL A N 1
ATOM 1525 C CA . VAL A 1 188 ? -12.259 10.407 20.551 1.00 93.00 188 VAL A CA 1
ATOM 1526 C C . VAL A 1 188 ? -13.377 9.474 20.071 1.00 93.00 188 VAL A C 1
ATOM 1528 O O . VAL A 1 188 ? -14.094 9.802 19.123 1.00 93.00 188 VAL A O 1
ATOM 1531 N N . ALA A 1 189 ? -13.573 8.344 20.752 1.00 93.81 189 ALA A N 1
ATOM 1532 C CA . ALA A 1 189 ? -14.646 7.398 20.452 1.00 93.81 189 ALA A CA 1
ATOM 1533 C C . ALA A 1 189 ? -16.034 8.033 20.624 1.00 93.81 189 ALA A C 1
ATOM 1535 O O . ALA A 1 189 ? -16.882 7.924 19.742 1.00 93.81 189 ALA A O 1
ATOM 1536 N N . GLN A 1 190 ? -16.245 8.792 21.703 1.00 93.69 190 GLN A N 1
ATOM 1537 C CA . GLN A 1 190 ? -17.493 9.514 21.940 1.00 93.69 190 GLN A CA 1
ATOM 1538 C C . GLN A 1 190 ? -17.778 10.557 20.849 1.00 93.69 190 GLN A C 1
ATOM 1540 O O . GLN A 1 190 ? -18.905 10.641 20.365 1.00 93.69 190 GLN A O 1
ATOM 1545 N N . LEU A 1 191 ? -16.770 11.337 20.442 1.00 91.69 191 LEU A N 1
ATOM 1546 C CA . LEU A 1 191 ? -16.904 12.354 19.391 1.00 91.69 191 LEU A CA 1
ATOM 1547 C C . LEU A 1 191 ? -17.241 11.747 18.024 1.00 91.69 191 LEU A C 1
ATOM 1549 O O . LEU A 1 191 ? -17.965 12.355 17.238 1.00 91.69 191 LEU A O 1
ATOM 1553 N N . THR A 1 192 ? -16.720 10.554 17.744 1.00 90.50 192 THR A N 1
ATOM 1554 C CA . THR A 1 192 ? -16.959 9.821 16.491 1.00 90.50 192 THR A CA 1
ATOM 1555 C C . THR A 1 192 ? -18.201 8.924 16.544 1.00 90.50 192 THR A C 1
ATOM 1557 O O . THR A 1 192 ? -18.642 8.426 15.512 1.00 90.50 192 THR A O 1
ATOM 1560 N N . GLY A 1 193 ? -18.796 8.733 17.727 1.00 91.19 193 GLY A N 1
ATOM 1561 C CA . GLY A 1 193 ? -19.913 7.810 17.939 1.00 91.19 193 GLY A CA 1
ATOM 1562 C C . GLY A 1 193 ? -19.523 6.335 17.800 1.00 91.19 193 GLY A C 1
ATOM 1563 O O . GLY A 1 193 ? -20.386 5.498 17.553 1.00 91.19 193 GLY A O 1
ATOM 1564 N N . CYS A 1 194 ? -18.234 6.016 17.904 1.00 92.00 194 CYS A N 1
ATOM 1565 C CA . CYS A 1 194 ? -17.698 4.675 17.690 1.00 92.00 194 CYS A CA 1
ATOM 1566 C C . CYS A 1 194 ? -17.598 3.877 18.991 1.00 92.00 194 CYS A C 1
ATOM 1568 O O . CYS A 1 194 ? -17.414 4.437 20.074 1.00 92.00 194 CYS A O 1
ATOM 1570 N N . GLY A 1 195 ? -17.616 2.549 18.868 1.00 90.12 195 GLY A N 1
ATOM 1571 C CA . GLY A 1 195 ? -17.110 1.681 19.929 1.00 90.12 195 GLY A CA 1
ATOM 1572 C C . GLY A 1 195 ? -15.595 1.848 20.084 1.00 90.12 195 GLY A C 1
ATOM 1573 O O . GLY A 1 195 ? -14.911 2.244 19.142 1.00 90.12 195 GLY A O 1
ATOM 1574 N N . LEU A 1 196 ? -15.055 1.529 21.259 1.00 88.06 196 LEU A N 1
ATOM 1575 C CA . LEU A 1 196 ? -13.615 1.552 21.524 1.00 88.06 196 LEU A CA 1
ATOM 1576 C C . LEU A 1 196 ? -13.164 0.179 22.018 1.00 88.06 196 LEU A C 1
ATOM 1578 O O . LEU A 1 196 ? -13.747 -0.355 22.962 1.00 88.06 196 LEU A O 1
ATOM 1582 N N . GLN A 1 197 ? -12.124 -0.372 21.395 1.00 82.94 197 GLN A N 1
ATOM 1583 C CA . GLN A 1 197 ? -11.429 -1.564 21.868 1.00 82.94 197 GLN A CA 1
ATOM 1584 C C . GLN A 1 197 ? -9.952 -1.274 22.120 1.00 82.94 197 GLN A C 1
ATOM 1586 O O . GLN A 1 197 ? -9.279 -0.593 21.341 1.00 82.94 197 GLN A O 1
ATOM 1591 N N . PHE A 1 198 ? -9.458 -1.829 23.221 1.00 75.81 198 PHE A N 1
ATOM 1592 C CA . PHE A 1 198 ? -8.047 -1.836 23.564 1.00 75.81 198 PHE A CA 1
ATOM 1593 C C . PHE A 1 198 ? -7.501 -3.204 23.187 1.00 75.81 198 PHE A C 1
ATOM 1595 O O . PHE A 1 198 ? -7.964 -4.201 23.728 1.00 75.81 198 PHE A O 1
ATOM 1602 N N . GLY A 1 199 ? -6.544 -3.236 22.265 1.00 65.62 199 GLY A N 1
ATOM 1603 C CA . GLY A 1 199 ? -5.778 -4.439 21.995 1.00 65.62 199 GLY A CA 1
ATOM 1604 C C . GLY A 1 199 ? -4.891 -4.720 23.199 1.00 65.62 199 GLY A C 1
ATOM 1605 O O . GLY A 1 199 ? -3.952 -3.951 23.405 1.00 65.62 199 GLY A O 1
ATOM 1606 N N . GLU A 1 200 ? -5.169 -5.754 23.996 1.00 55.41 200 GLU A N 1
ATOM 1607 C CA . GLU A 1 200 ? -4.337 -6.130 25.153 1.00 55.41 200 GLU A CA 1
ATOM 1608 C C . GLU A 1 200 ? -3.077 -6.900 24.719 1.00 55.41 200 GLU A C 1
ATOM 1610 O O . GLU A 1 200 ? -2.077 -6.909 25.442 1.00 55.41 200 GLU A O 1
ATOM 1615 N N . GLN A 1 201 ? -3.065 -7.488 23.514 1.00 48.94 201 GLN A N 1
ATOM 1616 C CA . GLN A 1 201 ? -1.874 -8.075 22.885 1.00 48.94 201 GLN A CA 1
ATOM 1617 C C . GLN A 1 201 ? -1.797 -7.818 21.370 1.00 48.94 201 GLN A C 1
ATOM 1619 O O . GLN A 1 201 ? -2.804 -7.760 20.676 1.00 48.94 201 GLN A O 1
ATOM 1624 N N . GLN A 1 202 ? -0.576 -7.751 20.815 1.00 48.84 202 GLN A N 1
ATOM 1625 C CA . GLN A 1 202 ? -0.312 -7.680 19.359 1.00 48.84 202 GLN A CA 1
ATOM 1626 C C . GLN A 1 202 ? -0.655 -8.983 18.594 1.00 48.84 202 GLN A C 1
ATOM 1628 O O . GLN A 1 202 ? -0.001 -9.335 17.608 1.00 48.84 202 GLN A O 1
ATOM 1633 N N . ASN A 1 203 ? -1.630 -9.752 19.070 1.00 48.00 203 ASN A N 1
ATOM 1634 C CA . ASN A 1 203 ? -1.965 -11.070 18.552 1.00 48.00 203 ASN A CA 1
ATOM 1635 C C . ASN A 1 203 ? -3.420 -11.045 18.071 1.00 48.00 203 ASN A C 1
ATOM 1637 O O . ASN A 1 203 ? -4.296 -10.588 18.798 1.00 48.00 203 ASN A O 1
ATOM 1641 N N . GLY A 1 204 ? -3.705 -11.574 16.876 1.00 54.09 204 GLY A N 1
ATOM 1642 C CA . GLY A 1 204 ? -5.049 -11.578 16.274 1.00 54.09 204 GLY A CA 1
ATOM 1643 C C . GLY A 1 204 ? -6.146 -12.335 17.046 1.00 54.09 204 GLY A C 1
ATOM 1644 O O . GLY A 1 204 ? -7.260 -12.445 16.548 1.00 54.09 204 GLY A O 1
ATOM 1645 N N . PHE A 1 205 ? -5.861 -12.841 18.250 1.00 53.12 205 PHE A N 1
ATOM 16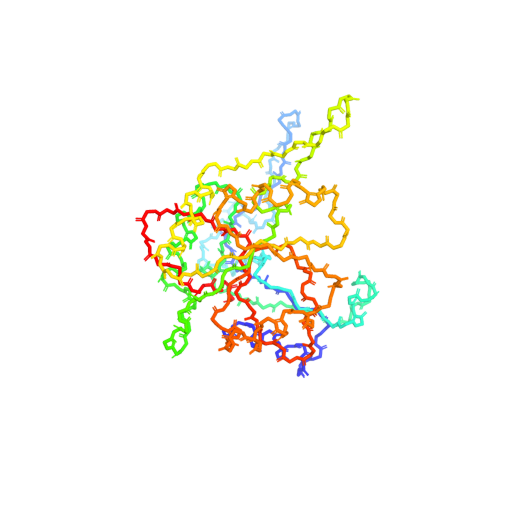46 C CA . PHE A 1 205 ? -6.766 -13.640 19.081 1.00 53.12 205 PHE A CA 1
ATOM 1647 C C . PHE A 1 205 ? -7.988 -12.852 19.581 1.00 53.12 205 PHE A C 1
ATOM 1649 O O . PHE A 1 205 ? -9.100 -13.372 19.577 1.00 53.12 205 PHE A O 1
ATOM 1656 N N . GLU A 1 206 ? -7.809 -11.586 19.961 1.00 64.75 206 GLU A N 1
ATOM 1657 C CA . GLU A 1 206 ? -8.924 -10.727 20.393 1.00 64.75 206 GLU A CA 1
ATOM 1658 C C . GLU A 1 206 ? -9.865 -10.409 19.232 1.00 64.75 206 GLU A C 1
ATOM 1660 O O . GLU A 1 206 ? -11.084 -10.431 19.387 1.00 64.75 206 GLU A O 1
ATOM 1665 N N . MET A 1 207 ? -9.303 -10.205 18.038 1.00 69.69 207 MET A N 1
ATOM 1666 C CA . MET A 1 207 ? -10.105 -10.034 16.833 1.00 69.69 207 MET A CA 1
ATOM 1667 C C . MET A 1 207 ? -10.853 -11.328 16.503 1.00 69.69 207 MET A C 1
ATOM 1669 O O . MET A 1 207 ? -12.047 -11.280 16.251 1.00 69.69 207 MET A O 1
ATOM 1673 N N . GLU A 1 208 ? -10.222 -12.502 16.598 1.00 71.00 208 GLU A N 1
ATOM 1674 C CA . GLU A 1 208 ? -10.929 -13.782 16.435 1.00 71.00 208 GLU A CA 1
ATOM 1675 C C . GLU A 1 208 ? -12.083 -13.958 17.435 1.00 71.00 208 GLU A C 1
ATOM 1677 O O . GLU A 1 208 ? -13.131 -14.504 17.077 1.00 71.00 208 GLU A O 1
ATOM 1682 N N . GLN A 1 209 ? -11.916 -13.510 18.681 1.00 75.44 209 GLN A N 1
ATOM 1683 C CA . GLN A 1 209 ? -12.979 -13.546 19.679 1.00 75.44 209 GLN A CA 1
ATOM 1684 C C . GLN A 1 209 ? -14.113 -12.579 19.325 1.00 75.44 209 GLN A C 1
ATOM 1686 O O . GLN A 1 209 ? -15.269 -13.000 19.306 1.00 75.44 209 GLN A O 1
ATOM 1691 N N . LEU A 1 210 ? -13.793 -11.336 18.955 1.00 76.75 210 LEU A N 1
ATOM 1692 C CA . LEU A 1 210 ? -14.767 -10.350 18.481 1.00 76.75 210 LEU A CA 1
ATOM 1693 C C . LEU A 1 210 ? -15.574 -10.885 17.289 1.00 76.75 210 LEU A C 1
ATOM 1695 O O . LEU A 1 210 ? -16.800 -10.766 17.256 1.00 76.75 210 LEU A O 1
ATOM 1699 N N . MET A 1 211 ? -14.898 -11.533 16.341 1.00 78.75 211 MET A N 1
ATOM 1700 C CA . MET A 1 211 ? -15.521 -12.159 15.175 1.00 78.75 211 MET A CA 1
ATOM 1701 C C . MET A 1 211 ? -16.469 -13.294 15.567 1.00 78.75 211 MET A C 1
ATOM 1703 O O . MET A 1 211 ? -17.585 -13.370 15.050 1.00 78.75 211 MET A O 1
ATOM 1707 N N . LYS A 1 212 ? -16.076 -14.146 16.524 1.00 84.44 212 LYS A N 1
ATOM 1708 C CA . LYS A 1 212 ? -16.931 -15.221 17.059 1.00 84.44 212 LYS A CA 1
ATOM 1709 C C . LYS A 1 212 ? -18.150 -14.675 17.799 1.00 84.44 212 LYS A C 1
ATOM 1711 O O . LYS A 1 212 ? -19.255 -15.168 17.583 1.00 84.44 212 LYS A O 1
ATOM 1716 N N . GLU A 1 213 ? -17.964 -13.666 18.645 1.00 86.12 213 GLU A N 1
ATOM 1717 C CA . GLU A 1 213 ? -19.038 -13.023 19.411 1.00 86.12 213 GLU A CA 1
ATOM 1718 C C . GLU A 1 213 ? -20.064 -12.362 18.486 1.00 86.12 213 GLU A C 1
ATOM 1720 O O . GLU A 1 213 ? -21.272 -12.536 18.665 1.00 86.12 213 GLU A O 1
ATOM 1725 N N . LYS A 1 214 ? -19.587 -11.664 17.450 1.00 83.50 214 LYS A N 1
ATOM 1726 C CA . LYS A 1 214 ? -20.435 -10.995 16.455 1.00 83.50 214 LYS A CA 1
ATOM 1727 C C . LYS A 1 214 ? -20.952 -11.919 15.353 1.00 83.50 214 LYS A C 1
ATOM 1729 O O . LYS A 1 214 ? -21.830 -11.509 14.597 1.00 83.50 214 LYS A O 1
ATOM 1734 N N . LYS A 1 215 ? -20.465 -13.164 15.293 1.00 88.81 215 LYS A N 1
ATOM 1735 C CA . LYS A 1 215 ? -20.778 -14.153 14.247 1.00 88.81 215 LYS A CA 1
ATOM 1736 C C . LYS A 1 215 ? -20.532 -13.592 12.843 1.00 88.81 215 LYS A C 1
ATOM 1738 O O . LYS A 1 215 ? -21.392 -13.714 11.974 1.00 88.81 215 LYS A O 1
ATOM 1743 N N . LEU A 1 216 ? -19.383 -12.944 12.667 1.00 82.50 216 LEU A N 1
ATOM 1744 C CA . LEU A 1 216 ? -18.956 -12.362 11.398 1.00 82.50 216 LEU A CA 1
ATOM 1745 C C . LEU A 1 216 ? -17.899 -13.240 10.729 1.00 82.50 216 LEU A C 1
ATOM 1747 O O . LEU A 1 216 ? -17.083 -13.880 11.400 1.00 82.50 216 LEU A O 1
ATOM 1751 N N . CYS A 1 217 ? -17.896 -13.224 9.404 1.00 79.31 217 CYS A N 1
ATOM 1752 C CA . CYS A 1 217 ? -16.817 -13.739 8.576 1.00 79.31 217 CYS A CA 1
ATOM 1753 C C . CYS A 1 217 ? -15.836 -12.609 8.216 1.00 79.31 217 CYS A C 1
ATOM 1755 O O . CYS A 1 217 ? -16.178 -11.429 8.224 1.00 79.31 217 CYS A O 1
ATOM 1757 N N . TRP A 1 218 ? -14.572 -12.950 7.956 1.00 73.31 218 TRP A N 1
ATOM 1758 C CA . TRP A 1 218 ? -13.511 -11.958 7.706 1.00 73.31 218 TRP A CA 1
ATOM 1759 C C . TRP A 1 218 ? -13.711 -11.128 6.429 1.00 73.31 218 TRP A C 1
ATOM 1761 O O . TRP A 1 218 ? -13.149 -10.044 6.318 1.00 73.31 218 TRP A O 1
ATOM 1771 N N . ASP A 1 219 ? -14.520 -11.611 5.492 1.00 73.56 219 ASP A N 1
ATOM 1772 C CA . ASP A 1 219 ? -14.968 -10.895 4.296 1.00 73.56 219 ASP A CA 1
ATOM 1773 C C . ASP A 1 219 ? -16.057 -9.839 4.583 1.00 73.56 219 ASP A C 1
ATOM 1775 O O . ASP A 1 219 ? -16.252 -8.940 3.769 1.00 73.56 219 ASP A O 1
ATOM 1779 N N . GLU A 1 220 ? -16.704 -9.879 5.754 1.00 79.25 220 GLU A N 1
ATOM 1780 C CA . GLU A 1 220 ? -17.646 -8.857 6.245 1.00 79.25 220 GLU A CA 1
ATOM 1781 C C . GLU A 1 220 ? -16.948 -7.708 7.009 1.00 79.25 220 GLU A C 1
ATOM 1783 O O . GLU A 1 220 ? -17.621 -6.822 7.553 1.00 79.25 220 GLU A O 1
ATOM 1788 N N . VAL A 1 221 ? -15.610 -7.708 7.085 1.00 78.56 221 VAL A N 1
ATOM 1789 C CA . VAL A 1 221 ? -14.819 -6.772 7.903 1.00 78.56 221 VAL A CA 1
ATOM 1790 C C . VAL A 1 221 ? -13.843 -5.962 7.062 1.00 78.56 221 VAL A C 1
ATOM 1792 O O . VAL A 1 221 ? -13.074 -6.499 6.266 1.00 78.56 221 VAL A O 1
ATOM 1795 N N . ALA A 1 222 ? -13.817 -4.656 7.309 1.00 81.88 222 ALA A N 1
ATOM 1796 C CA . ALA A 1 222 ? -12.817 -3.742 6.774 1.00 81.88 222 ALA A CA 1
ATOM 1797 C C . ALA A 1 222 ? -11.942 -3.177 7.900 1.00 81.88 222 ALA A C 1
ATOM 1799 O O . ALA A 1 222 ? -12.436 -2.890 8.991 1.00 81.88 222 ALA A O 1
ATOM 1800 N N . PHE A 1 223 ? -10.647 -3.005 7.633 1.00 80.06 223 PHE A N 1
ATOM 1801 C CA . PHE A 1 223 ? -9.670 -2.514 8.605 1.00 80.06 223 PHE A CA 1
ATOM 1802 C C . PHE A 1 223 ? -8.866 -1.336 8.045 1.00 80.06 223 PHE A C 1
ATOM 1804 O O . PHE A 1 223 ? -8.357 -1.410 6.928 1.00 80.06 223 PHE A O 1
ATOM 1811 N N . MET A 1 224 ? -8.701 -0.277 8.839 1.00 81.81 224 MET A N 1
ATOM 1812 C CA . MET A 1 224 ? -7.867 0.888 8.544 1.00 81.81 224 MET A CA 1
ATOM 1813 C C . MET A 1 224 ? -6.824 1.085 9.650 1.00 81.81 224 MET A C 1
ATOM 1815 O O . MET A 1 224 ? -7.162 1.313 10.812 1.00 81.81 224 MET A O 1
ATOM 1819 N N . GLY A 1 225 ? -5.546 0.978 9.291 1.00 72.94 225 GLY A N 1
ATOM 1820 C CA . GLY A 1 225 ? -4.430 1.022 10.233 1.00 72.94 225 GLY A CA 1
ATOM 1821 C C . GLY A 1 225 ? -3.151 0.425 9.657 1.00 72.94 225 GLY A C 1
ATOM 1822 O O . GLY A 1 225 ? -3.171 -0.255 8.632 1.00 72.94 225 GLY A O 1
ATOM 1823 N N . GLU A 1 226 ? -2.030 0.656 10.336 1.00 63.41 226 GLU A N 1
ATOM 1824 C CA . GLU A 1 226 ? -0.764 -0.005 10.011 1.00 63.41 226 GLU A CA 1
ATOM 1825 C C . GLU A 1 226 ? -0.783 -1.493 10.413 1.00 63.41 226 GLU A C 1
ATOM 1827 O O . GLU A 1 226 ? -1.457 -1.888 11.368 1.00 63.41 226 GLU A O 1
ATOM 1832 N N . ASN A 1 227 ? -0.063 -2.329 9.656 1.00 51.81 227 ASN A N 1
ATOM 1833 C CA . ASN A 1 227 ? -0.032 -3.790 9.800 1.00 51.81 227 ASN A CA 1
ATOM 1834 C C . ASN A 1 227 ? 0.405 -4.234 11.208 1.00 51.81 227 ASN A C 1
ATOM 1836 O O . ASN A 1 227 ? 1.598 -4.346 11.485 1.00 51.81 227 ASN A O 1
ATOM 1840 N N . VAL A 1 228 ? -0.558 -4.544 12.084 1.00 43.41 228 VAL A N 1
ATOM 1841 C CA . VAL A 1 228 ? -0.290 -5.141 13.410 1.00 43.41 228 VAL A CA 1
ATOM 1842 C C . VAL A 1 228 ? -1.189 -6.341 13.719 1.00 43.41 228 VAL A C 1
ATOM 1844 O O . VAL A 1 228 ? -0.984 -7.013 14.727 1.00 43.41 228 VAL A O 1
ATOM 1847 N N . ILE A 1 229 ? -2.136 -6.716 12.852 1.00 43.59 229 ILE A N 1
ATOM 1848 C CA . ILE A 1 229 ? -2.820 -7.997 13.052 1.00 43.59 229 ILE A CA 1
ATOM 1849 C C . ILE A 1 229 ? -1.879 -9.097 12.556 1.00 43.59 229 ILE A C 1
ATOM 1851 O O . ILE A 1 229 ? -1.890 -9.472 11.387 1.00 43.59 229 ILE A O 1
ATOM 1855 N N . LYS A 1 230 ? -1.047 -9.631 13.461 1.00 40.09 230 LYS A N 1
ATOM 1856 C CA . LYS A 1 230 ? -0.500 -10.982 13.303 1.00 40.09 230 LYS A CA 1
ATOM 1857 C C . LYS A 1 230 ? -1.687 -11.930 13.329 1.00 40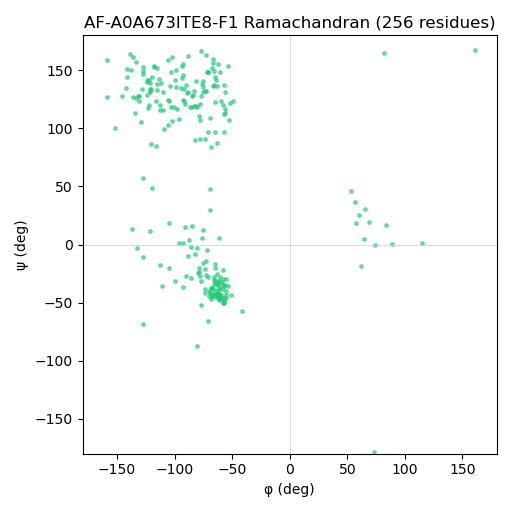.09 230 LYS A C 1
ATOM 1859 O O . LYS A 1 230 ? -2.105 -12.398 14.389 1.00 40.09 230 LYS A O 1
ATOM 1864 N N . THR A 1 231 ? -2.280 -12.146 12.167 1.00 40.50 231 THR A N 1
ATOM 1865 C CA . THR A 1 231 ? -3.284 -13.176 12.005 1.00 40.50 231 THR A CA 1
ATOM 1866 C C . THR A 1 231 ? -2.614 -14.528 12.203 1.00 40.50 231 THR A C 1
ATOM 1868 O O . THR A 1 231 ? -1.497 -14.763 11.731 1.00 40.50 231 THR A O 1
ATOM 1871 N N . SER A 1 232 ? -3.283 -15.421 12.922 1.00 38.78 232 SER A N 1
ATOM 1872 C CA . SER A 1 232 ? -2.896 -16.825 13.004 1.00 38.78 232 SER A CA 1
ATOM 1873 C C . SER A 1 232 ? -2.771 -17.428 11.584 1.00 38.78 232 SER A C 1
ATOM 1875 O O . SER A 1 232 ? -3.385 -16.925 10.634 1.00 38.78 232 SER A O 1
ATOM 1877 N N . PRO A 1 233 ? -1.953 -18.479 11.378 1.00 34.34 233 PRO A N 1
ATOM 1878 C CA . PRO A 1 233 ? -1.861 -19.138 10.077 1.00 34.34 233 PRO A CA 1
ATOM 1879 C C . PRO A 1 233 ? -3.251 -19.618 9.625 1.00 34.34 233 PRO A C 1
ATOM 1881 O O . PRO A 1 233 ? -3.837 -20.476 10.280 1.00 34.34 233 PRO A O 1
ATOM 1884 N N . GLY A 1 234 ? -3.770 -19.076 8.516 1.00 36.53 234 GLY A N 1
ATOM 1885 C CA . GLY A 1 234 ? -5.059 -19.482 7.934 1.00 36.53 234 GLY A CA 1
ATOM 1886 C C . GLY A 1 234 ? -6.172 -18.427 7.925 1.00 36.53 234 GLY A C 1
ATOM 1887 O O . GLY A 1 234 ? -7.260 -18.728 7.438 1.00 36.53 234 GLY A O 1
ATOM 1888 N N . VAL A 1 235 ? -5.934 -17.204 8.410 1.00 39.81 235 VAL A N 1
ATOM 1889 C CA . VAL A 1 235 ? -6.903 -16.102 8.264 1.00 39.81 235 VAL A CA 1
ATOM 1890 C C . VAL A 1 235 ? -6.838 -15.537 6.834 1.00 39.81 235 VAL A C 1
ATOM 1892 O O . VAL A 1 235 ? -5.742 -15.225 6.361 1.00 39.81 235 VAL A O 1
ATOM 1895 N N . PRO A 1 236 ? -7.973 -15.427 6.118 1.00 38.59 236 PRO A N 1
ATOM 1896 C CA . PRO A 1 236 ? -8.015 -14.838 4.782 1.00 38.59 236 PRO A CA 1
ATOM 1897 C C . PRO A 1 236 ? -7.683 -13.334 4.821 1.00 38.59 236 PRO A C 1
ATOM 1899 O O . PRO A 1 236 ? -7.799 -12.709 5.875 1.00 38.59 236 PRO A O 1
ATOM 1902 N N . PRO A 1 237 ? -7.267 -12.734 3.690 1.00 42.19 237 PRO A N 1
ATOM 1903 C CA . PRO A 1 237 ? -6.960 -11.310 3.638 1.00 42.19 237 PRO A CA 1
ATOM 1904 C C . PRO A 1 237 ? -8.182 -10.482 4.051 1.00 42.19 237 PRO A C 1
ATOM 1906 O O . PRO A 1 237 ? -9.230 -10.550 3.413 1.00 42.19 237 PRO A O 1
ATOM 1909 N N . VAL A 1 238 ? -8.029 -9.698 5.117 1.00 45.62 238 VAL A N 1
ATOM 1910 C CA . VAL A 1 238 ? -8.974 -8.639 5.486 1.00 45.62 238 VAL A CA 1
ATOM 1911 C C . VAL A 1 238 ? -8.835 -7.520 4.456 1.00 45.62 238 VAL A C 1
ATOM 1913 O O . VAL A 1 238 ? -7.740 -7.301 3.926 1.00 45.62 238 VAL A O 1
ATOM 1916 N N . LEU A 1 239 ? -9.912 -6.791 4.157 1.00 47.56 239 LEU A N 1
ATOM 1917 C CA . LEU A 1 239 ? -9.791 -5.573 3.362 1.00 47.56 239 LEU A CA 1
ATOM 1918 C C . LEU A 1 239 ? -8.968 -4.547 4.155 1.00 47.56 239 LEU A C 1
ATOM 1920 O O . LEU A 1 239 ? -9.491 -3.844 5.021 1.00 47.56 239 LEU A O 1
ATOM 1924 N N . HIS A 1 240 ? -7.672 -4.491 3.860 1.00 45.44 240 HIS A N 1
ATOM 1925 C CA . HIS A 1 240 ? -6.765 -3.478 4.373 1.00 45.44 240 HIS A CA 1
ATOM 1926 C C . HIS A 1 240 ? -6.976 -2.199 3.578 1.00 45.44 240 HIS A C 1
ATOM 1928 O O . HIS A 1 240 ? -6.587 -2.103 2.413 1.00 45.44 240 HIS A O 1
ATOM 1934 N N . ILE A 1 241 ? -7.596 -1.214 4.216 1.00 53.53 241 ILE A N 1
ATOM 1935 C CA . ILE A 1 241 ? -7.749 0.108 3.643 1.00 53.53 241 ILE A CA 1
ATOM 1936 C C . ILE A 1 241 ? -6.625 0.990 4.176 1.00 53.53 241 ILE A C 1
ATOM 1938 O O . ILE A 1 241 ? -6.609 1.370 5.344 1.00 53.53 241 ILE A O 1
ATOM 1942 N N . LEU A 1 242 ? -5.671 1.308 3.302 1.00 33.84 242 LEU A N 1
ATOM 1943 C CA . LEU A 1 242 ? -4.583 2.237 3.615 1.00 33.84 242 LEU A CA 1
ATOM 1944 C C . LEU A 1 242 ? -5.084 3.692 3.674 1.00 33.84 242 LEU A C 1
ATOM 1946 O O . LEU A 1 242 ? -4.505 4.506 4.387 1.00 33.84 242 LEU A O 1
ATOM 1950 N N . TYR A 1 243 ? -6.177 4.011 2.966 1.00 31.69 243 TYR A N 1
ATOM 1951 C CA . TYR A 1 243 ? -6.799 5.337 2.963 1.00 31.69 243 TYR A CA 1
ATOM 1952 C C . TYR A 1 243 ? -8.273 5.272 2.513 1.00 31.69 243 TYR A C 1
ATOM 1954 O O . TYR A 1 243 ? -8.562 4.718 1.453 1.00 31.69 243 TYR A O 1
ATOM 1962 N N . VAL A 1 244 ? -9.212 5.829 3.293 1.00 35.28 244 VAL A N 1
ATOM 1963 C CA . VAL A 1 244 ? -10.622 6.017 2.883 1.00 35.28 244 VAL A CA 1
ATOM 1964 C C . VAL A 1 244 ? -10.867 7.511 2.679 1.00 35.28 244 VAL A C 1
ATOM 1966 O O . VAL A 1 244 ? -10.830 8.271 3.641 1.00 35.28 244 VAL A O 1
ATOM 1969 N N . SER A 1 245 ? -11.172 7.935 1.451 1.00 27.11 245 SER A N 1
ATOM 1970 C CA . SER A 1 245 ? -11.721 9.271 1.185 1.00 27.11 245 SER A CA 1
ATOM 1971 C C . SER A 1 245 ? -13.220 9.151 0.914 1.00 27.11 245 SER A C 1
ATOM 1973 O O . SER A 1 245 ? -13.639 8.474 -0.025 1.00 27.11 245 SER A O 1
ATOM 1975 N N . PHE A 1 246 ? -14.050 9.777 1.750 1.00 31.64 246 PHE A N 1
ATOM 1976 C CA . PHE A 1 246 ? -15.507 9.762 1.599 1.00 31.64 246 PHE A CA 1
ATOM 1977 C C . PHE A 1 246 ? -15.943 10.822 0.580 1.00 31.64 246 PHE A C 1
ATOM 1979 O O . PHE A 1 246 ? -16.211 11.970 0.938 1.00 31.64 246 PHE A O 1
ATOM 1986 N N . ILE A 1 247 ? -16.025 10.450 -0.700 1.00 25.44 247 ILE A N 1
ATOM 1987 C CA . ILE A 1 247 ? -16.573 11.313 -1.756 1.00 25.44 247 ILE A CA 1
ATOM 1988 C C . ILE A 1 247 ? -17.960 10.803 -2.162 1.00 25.44 247 ILE A C 1
ATOM 1990 O O . ILE A 1 247 ? -18.083 9.832 -2.894 1.00 25.44 247 ILE A O 1
ATOM 1994 N N . GLY A 1 248 ? -19.007 11.489 -1.692 1.00 25.12 248 GLY A N 1
ATOM 1995 C CA . GLY A 1 248 ? -20.285 11.724 -2.390 1.00 25.12 248 GLY A CA 1
ATOM 1996 C C . GLY A 1 248 ? -21.214 10.565 -2.792 1.00 25.12 248 GLY A C 1
ATOM 1997 O O . GLY A 1 248 ? -22.392 10.833 -3.011 1.00 25.12 248 GLY A O 1
ATOM 1998 N N . HIS A 1 249 ? -20.770 9.311 -2.865 1.00 25.92 249 HIS A N 1
ATOM 1999 C CA . HIS A 1 249 ? -21.612 8.172 -3.233 1.00 25.92 249 HIS A CA 1
ATOM 2000 C C . HIS A 1 249 ? -21.377 6.990 -2.286 1.00 25.92 249 HIS A C 1
ATOM 2002 O O . HIS A 1 249 ? -20.307 6.391 -2.230 1.00 25.92 249 HIS A O 1
ATOM 2008 N N . THR A 1 250 ? -22.412 6.683 -1.507 1.00 31.14 250 THR A N 1
ATOM 2009 C CA . THR A 1 250 ? -22.490 5.636 -0.485 1.00 31.14 250 THR A CA 1
ATOM 2010 C C . THR A 1 250 ? -22.456 4.244 -1.118 1.00 31.14 250 THR A C 1
ATOM 2012 O O . THR A 1 250 ? -23.485 3.620 -1.360 1.00 31.14 250 THR A O 1
ATOM 2015 N N . GLN A 1 251 ? -21.257 3.738 -1.400 1.00 28.66 251 GLN A N 1
ATOM 2016 C CA . GLN A 1 251 ? -21.020 2.301 -1.505 1.00 28.66 251 GLN A CA 1
ATOM 2017 C C . GLN A 1 251 ? -19.568 1.989 -1.137 1.00 28.66 251 GLN A C 1
ATOM 2019 O O . GLN A 1 251 ? -18.660 2.139 -1.950 1.00 28.66 251 GLN A O 1
ATOM 2024 N N . VAL A 1 252 ? -19.347 1.528 0.097 1.00 33.75 252 VAL A N 1
ATOM 2025 C CA . VAL A 1 252 ? -18.075 0.903 0.480 1.00 33.75 252 VAL A CA 1
ATOM 2026 C C . VAL A 1 252 ? -18.048 -0.473 -0.168 1.00 33.75 252 VAL A C 1
ATOM 2028 O O . VAL A 1 252 ? -18.573 -1.445 0.369 1.00 33.75 252 VAL A O 1
ATOM 2031 N N . ARG A 1 253 ? -17.511 -0.546 -1.384 1.00 31.45 253 ARG A N 1
ATOM 2032 C CA . ARG A 1 253 ? -17.217 -1.823 -2.031 1.00 31.45 253 ARG A CA 1
ATOM 2033 C C . ARG A 1 253 ? -15.820 -2.247 -1.616 1.00 31.45 253 ARG A C 1
ATOM 2035 O O . ARG A 1 253 ? -14.887 -1.453 -1.707 1.00 31.45 253 ARG A O 1
ATOM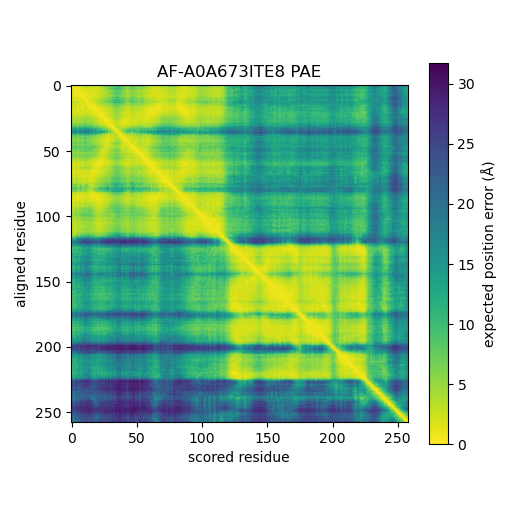 2042 N N . SER A 1 254 ? -15.690 -3.496 -1.177 1.00 34.31 254 SER A N 1
ATOM 2043 C CA . SER A 1 254 ? -14.385 -4.119 -0.991 1.00 34.31 254 SER A CA 1
ATOM 2044 C C . SER A 1 254 ? -13.629 -4.052 -2.312 1.00 34.31 254 SER A C 1
ATOM 2046 O O . SER A 1 254 ? -14.065 -4.620 -3.313 1.00 34.31 254 SER A O 1
ATOM 2048 N N . CYS A 1 255 ? -12.549 -3.278 -2.337 1.00 28.81 255 CYS A N 1
ATOM 2049 C CA . CYS A 1 255 ? -11.660 -3.210 -3.476 1.00 28.81 255 CYS A CA 1
ATOM 2050 C C . CYS A 1 255 ? -10.244 -3.421 -2.980 1.00 28.81 255 CYS A C 1
ATOM 2052 O O . CYS A 1 255 ? -9.628 -2.540 -2.383 1.00 28.81 255 CYS A O 1
ATOM 2054 N N . SER A 1 256 ? -9.727 -4.607 -3.249 1.00 31.70 256 SER A N 1
ATOM 2055 C CA . SER A 1 256 ? -8.310 -4.870 -3.112 1.00 31.70 256 SER A CA 1
ATOM 2056 C C . SER A 1 256 ? -7.645 -4.581 -4.452 1.00 31.70 256 SER A C 1
ATOM 2058 O O . SER A 1 256 ? -8.000 -5.175 -5.473 1.00 31.70 256 SER A O 1
ATOM 2060 N N . LEU A 1 257 ? -6.686 -3.659 -4.454 1.00 28.30 257 LEU A N 1
ATOM 2061 C CA . LEU A 1 257 ? -5.714 -3.554 -5.536 1.00 28.30 257 LEU A CA 1
ATOM 2062 C C . LEU A 1 257 ? -4.784 -4.770 -5.407 1.00 28.30 257 LEU A C 1
ATOM 2064 O O . LEU A 1 257 ? -3.892 -4.784 -4.565 1.00 28.30 257 LEU A O 1
ATOM 2068 N N . TYR A 1 258 ? -5.066 -5.821 -6.180 1.00 33.50 258 TYR A N 1
ATOM 2069 C CA . TYR A 1 258 ? -4.228 -7.017 -6.325 1.00 33.50 258 TYR A CA 1
ATOM 2070 C C . TYR A 1 258 ? -3.872 -7.246 -7.796 1.00 33.50 258 TYR A C 1
ATOM 2072 O O . TYR A 1 258 ? -4.791 -7.245 -8.648 1.00 33.50 258 TYR A O 1
#